Protein AF-A0AAV6MJH7-F1 (afdb_monomer)

Structure (mmCIF, N/CA/C/O backbone):
data_AF-A0AAV6MJH7-F1
#
_entry.id   AF-A0AAV6MJH7-F1
#
loop_
_atom_site.group_PDB
_atom_site.id
_atom_site.type_symbol
_atom_site.label_atom_id
_atom_site.label_alt_id
_atom_site.label_comp_id
_atom_site.label_asym_id
_atom_site.label_entity_id
_atom_site.label_seq_id
_atom_site.pdbx_PDB_ins_code
_atom_site.Cartn_x
_atom_site.Cartn_y
_atom_site.Cartn_z
_atom_site.occupancy
_atom_site.B_iso_or_equiv
_atom_site.auth_seq_id
_atom_site.auth_comp_id
_atom_site.auth_asym_id
_atom_site.auth_atom_id
_atom_site.pdbx_PDB_model_num
ATOM 1 N N . MET A 1 1 ? 21.682 28.510 -35.185 1.00 26.02 1 MET A N 1
ATOM 2 C CA . MET A 1 1 ? 21.832 27.188 -35.831 1.00 26.02 1 MET A CA 1
ATOM 3 C C . MET A 1 1 ? 21.505 26.162 -34.748 1.00 26.02 1 MET A C 1
ATOM 5 O O . MET A 1 1 ? 22.273 26.086 -33.809 1.00 26.02 1 MET A O 1
ATOM 9 N N . ILE A 1 2 ? 20.356 25.493 -34.658 1.00 27.70 2 ILE A N 1
ATOM 10 C CA . ILE A 1 2 ? 19.233 25.198 -35.561 1.00 27.70 2 ILE A CA 1
ATOM 11 C C . ILE A 1 2 ? 17.934 25.217 -34.721 1.00 27.70 2 ILE A C 1
ATOM 13 O O . ILE A 1 2 ? 17.946 24.850 -33.550 1.00 27.70 2 ILE A O 1
ATOM 17 N N . LEU A 1 3 ? 16.854 25.702 -35.341 1.00 35.31 3 LEU A N 1
ATOM 18 C CA . LEU A 1 3 ? 15.452 25.693 -34.899 1.00 35.31 3 LEU A CA 1
ATOM 19 C C . LEU A 1 3 ? 14.800 24.325 -35.167 1.00 35.31 3 LEU A C 1
ATOM 21 O O . LEU A 1 3 ? 15.125 23.736 -36.191 1.00 35.31 3 LEU A O 1
ATOM 25 N N . GLN A 1 4 ? 13.840 23.909 -34.326 1.00 29.48 4 GLN A N 1
ATOM 26 C CA . GLN A 1 4 ? 12.584 23.189 -34.666 1.00 29.48 4 GLN A CA 1
ATOM 27 C C . GLN A 1 4 ? 11.849 22.846 -33.346 1.00 29.48 4 GLN A C 1
ATOM 29 O O . GLN A 1 4 ? 12.364 22.099 -32.523 1.00 29.48 4 GLN A O 1
ATOM 34 N N . SER A 1 5 ? 10.834 23.615 -32.933 1.00 29.77 5 SER A N 1
ATOM 35 C CA . SER A 1 5 ? 9.409 23.575 -33.329 1.00 29.77 5 SER A CA 1
ATOM 36 C C . SER A 1 5 ? 8.578 22.530 -32.563 1.00 29.77 5 SER A C 1
ATOM 38 O O . SER A 1 5 ? 8.443 21.390 -32.997 1.00 29.77 5 SER A O 1
ATOM 40 N N . ILE A 1 6 ? 7.943 22.961 -31.467 1.00 28.31 6 ILE A N 1
ATOM 41 C CA . ILE A 1 6 ? 6.584 22.527 -31.102 1.00 28.31 6 ILE A CA 1
ATOM 42 C C . ILE A 1 6 ? 5.786 23.813 -30.878 1.00 28.31 6 ILE A C 1
ATOM 44 O O . ILE A 1 6 ? 5.634 24.317 -29.766 1.00 28.31 6 ILE A O 1
ATOM 48 N N . ASP A 1 7 ? 5.349 24.379 -31.998 1.00 32.69 7 ASP A N 1
ATOM 49 C CA . ASP A 1 7 ? 4.306 25.390 -32.066 1.00 32.69 7 ASP A CA 1
ATOM 50 C C . ASP A 1 7 ? 2.955 24.690 -31.928 1.00 32.69 7 ASP A C 1
ATOM 52 O O . ASP A 1 7 ? 2.448 24.093 -32.873 1.00 32.69 7 ASP A O 1
ATOM 56 N N . ALA A 1 8 ? 2.370 24.757 -30.735 1.00 30.08 8 ALA A N 1
ATOM 57 C CA . ALA A 1 8 ? 0.940 24.521 -30.541 1.00 30.08 8 ALA A CA 1
ATOM 58 C C . ALA A 1 8 ? 0.410 25.259 -29.302 1.00 30.08 8 ALA A C 1
ATOM 60 O O . ALA A 1 8 ? -0.408 24.719 -28.572 1.00 30.08 8 ALA A O 1
ATOM 61 N N . TRP A 1 9 ? 0.899 26.472 -29.022 1.00 29.19 9 TRP A N 1
ATOM 62 C CA . TRP A 1 9 ? 0.365 27.315 -27.934 1.00 29.19 9 TRP A CA 1
ATOM 63 C C . TRP A 1 9 ? 0.203 28.801 -28.314 1.00 29.19 9 TRP A C 1
ATOM 65 O O . TRP A 1 9 ? -0.124 29.627 -27.468 1.00 29.19 9 TRP A O 1
ATOM 75 N N . ASN A 1 10 ? 0.341 29.156 -29.598 1.00 28.56 10 ASN A N 1
ATOM 76 C CA . ASN A 1 10 ? 0.239 30.539 -30.092 1.00 28.56 10 ASN A CA 1
ATOM 77 C C . ASN A 1 10 ? -1.193 30.986 -30.448 1.00 28.56 10 ASN A C 1
ATOM 79 O O . ASN A 1 10 ? -1.406 31.648 -31.458 1.00 28.56 10 ASN A O 1
ATOM 83 N N . MET A 1 11 ? -2.184 30.654 -29.617 1.00 31.72 11 MET A N 1
ATOM 84 C CA . MET A 1 11 ? -3.569 31.122 -29.798 1.00 31.72 11 MET A CA 1
ATOM 85 C C . MET A 1 11 ? -4.256 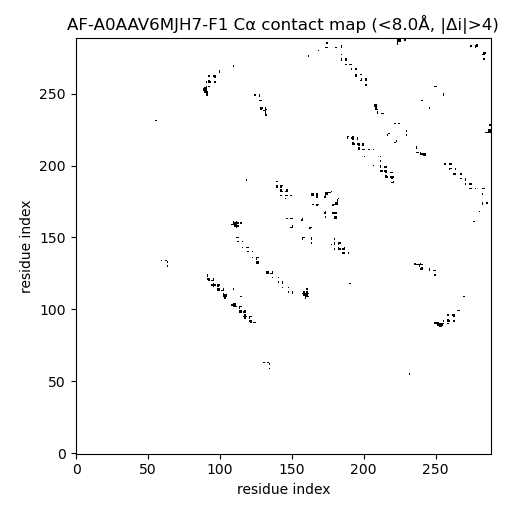31.491 -28.467 1.00 31.72 11 MET A C 1
ATOM 87 O O . MET A 1 11 ? -5.451 31.275 -28.330 1.00 31.72 11 MET A O 1
ATOM 91 N N . MET A 1 12 ? -3.552 32.059 -27.473 1.00 29.42 12 MET A N 1
ATOM 92 C CA . MET A 1 12 ? -4.199 32.774 -26.349 1.00 29.42 12 MET A CA 1
ATOM 93 C C . MET A 1 12 ? -3.315 33.921 -25.815 1.00 29.42 12 MET A C 1
ATOM 95 O O . MET A 1 12 ? -2.113 33.723 -25.636 1.00 29.42 12 MET A O 1
ATOM 99 N N . PRO A 1 13 ? -3.862 35.121 -25.530 1.00 37.03 13 PRO A N 1
ATOM 100 C CA . PRO A 1 13 ? -3.063 36.278 -25.147 1.00 37.03 13 PRO A CA 1
ATOM 101 C C . PRO A 1 13 ? -2.890 36.324 -23.626 1.00 37.03 13 PRO A C 1
ATOM 103 O O . PRO A 1 13 ? -3.677 36.975 -22.948 1.00 37.03 13 PRO A O 1
ATOM 106 N N . TYR A 1 14 ? -1.868 35.681 -23.056 1.00 38.09 14 TYR A N 1
ATOM 107 C CA . TYR A 1 14 ? -1.537 35.914 -21.643 1.00 38.09 14 TYR A CA 1
ATOM 108 C C . TYR A 1 14 ? -0.040 36.102 -21.388 1.00 38.09 14 TYR A C 1
ATOM 110 O O . TYR A 1 14 ? 0.824 35.397 -21.901 1.00 38.09 14 TYR A O 1
ATOM 118 N N . LYS A 1 15 ? 0.225 37.165 -20.620 1.00 37.06 15 LYS A N 1
ATOM 119 C CA . LYS A 1 15 ? 1.514 37.806 -20.363 1.00 37.06 15 LYS A CA 1
ATOM 120 C C . LYS A 1 15 ? 2.525 36.868 -19.699 1.00 37.06 15 LYS A C 1
ATOM 122 O O . LYS A 1 15 ? 2.200 36.131 -18.775 1.00 37.06 15 LYS A O 1
ATOM 127 N N . ARG A 1 16 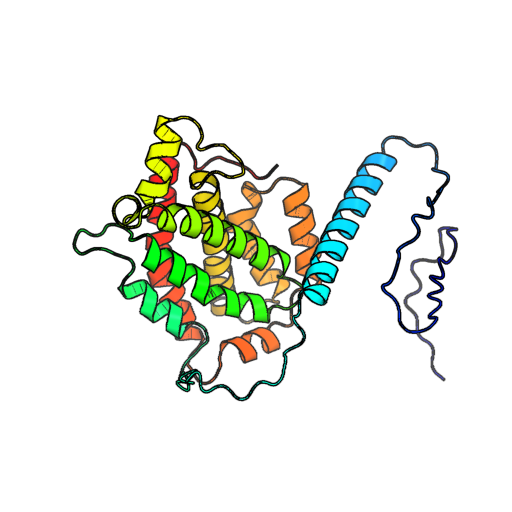? 3.782 37.018 -20.120 1.00 30.89 16 ARG A N 1
ATOM 128 C CA . ARG A 1 16 ? 4.988 36.505 -19.459 1.00 30.89 16 ARG A CA 1
ATOM 129 C C . ARG A 1 16 ? 5.018 36.947 -17.987 1.00 30.89 16 ARG A C 1
ATOM 131 O O . ARG A 1 16 ? 4.940 38.141 -17.709 1.00 30.89 16 ARG A O 1
ATOM 138 N N . VAL A 1 17 ? 5.166 35.999 -17.063 1.00 35.16 17 VAL A N 1
ATOM 139 C CA . VAL A 1 17 ? 5.465 36.268 -15.648 1.00 35.16 17 VAL A CA 1
ATOM 140 C C . VAL A 1 17 ? 6.969 36.077 -15.455 1.00 35.16 17 VAL A C 1
ATOM 142 O O . VAL A 1 17 ? 7.460 34.954 -15.520 1.00 35.16 17 VAL A O 1
ATOM 145 N N . GLU A 1 18 ? 7.711 37.166 -15.254 1.00 29.64 18 GLU A N 1
ATOM 146 C CA . GLU A 1 18 ? 9.115 37.117 -14.825 1.00 29.64 18 GLU A CA 1
ATOM 147 C C . GLU A 1 18 ? 9.179 37.244 -13.299 1.00 29.64 18 GLU A C 1
ATOM 149 O O . GLU A 1 18 ? 8.666 38.200 -12.719 1.00 29.64 18 GLU A O 1
ATOM 154 N N . ILE A 1 19 ? 9.800 36.265 -12.637 1.00 31.89 19 ILE A N 1
ATOM 155 C CA . ILE A 1 19 ? 10.059 36.298 -11.194 1.00 31.89 19 ILE A CA 1
ATOM 156 C C . ILE A 1 19 ? 11.471 36.856 -10.994 1.00 31.89 19 ILE A C 1
ATOM 158 O O . ILE A 1 19 ? 12.458 36.154 -11.207 1.00 31.89 19 ILE A O 1
ATOM 162 N N . LEU A 1 20 ? 11.580 38.120 -10.579 1.00 30.22 20 LEU A N 1
ATOM 163 C CA . LEU A 1 20 ? 12.854 38.724 -10.184 1.00 30.22 20 LEU A CA 1
ATOM 164 C C . LEU A 1 20 ? 13.140 38.424 -8.707 1.00 30.22 20 LEU A C 1
ATOM 166 O O . LEU A 1 20 ? 12.452 38.914 -7.813 1.00 30.22 20 LEU A O 1
ATOM 170 N N . VAL A 1 21 ? 14.190 37.642 -8.443 1.00 34.78 21 VAL A N 1
ATOM 171 C CA . VAL A 1 21 ? 14.706 37.394 -7.088 1.00 34.78 21 VAL A CA 1
ATOM 172 C C . VAL A 1 21 ? 15.931 38.280 -6.859 1.00 34.78 21 VAL A C 1
ATOM 174 O O . VAL A 1 21 ? 17.005 38.013 -7.390 1.00 34.78 21 VAL A O 1
ATOM 177 N N . SER A 1 22 ? 15.793 39.329 -6.045 1.00 34.72 22 SER A N 1
ATOM 178 C CA . SER A 1 22 ? 16.932 40.144 -5.599 1.00 34.72 22 SER A CA 1
ATOM 179 C C . SER A 1 22 ? 17.528 39.572 -4.309 1.00 34.72 22 SER A C 1
ATOM 181 O O . SER A 1 22 ? 16.839 39.487 -3.292 1.00 34.72 22 SER A O 1
ATOM 183 N N . ARG A 1 23 ? 18.822 39.222 -4.320 1.00 34.59 23 ARG A N 1
ATOM 184 C CA . ARG A 1 23 ? 19.601 38.896 -3.111 1.00 34.59 23 ARG A CA 1
ATOM 185 C C . ARG A 1 23 ? 20.347 40.141 -2.614 1.00 34.59 23 ARG A C 1
ATOM 187 O O . ARG A 1 23 ? 21.176 40.685 -3.335 1.00 34.59 23 ARG A O 1
ATOM 194 N N . ARG A 1 24 ? 20.137 40.531 -1.353 1.00 36.31 24 ARG A N 1
ATOM 195 C CA . ARG A 1 24 ? 21.161 41.230 -0.552 1.00 36.31 24 ARG A CA 1
ATOM 196 C C . ARG A 1 24 ? 21.512 40.380 0.666 1.00 36.31 24 ARG A C 1
ATOM 198 O O . ARG A 1 24 ? 20.689 39.598 1.128 1.00 36.31 24 ARG A O 1
ATOM 205 N N . GLY A 1 25 ? 22.772 40.492 1.080 1.00 38.94 25 GLY A N 1
ATOM 206 C CA . GLY A 1 25 ? 23.471 39.562 1.961 1.00 38.94 25 GLY A CA 1
ATOM 207 C C . GLY A 1 25 ? 22.883 39.360 3.359 1.00 38.94 25 GLY A C 1
ATOM 208 O O . GLY A 1 25 ? 22.165 40.202 3.887 1.00 38.94 25 GLY A O 1
ATOM 209 N N . ASN A 1 26 ? 23.252 38.199 3.908 1.00 46.81 26 ASN A N 1
ATOM 210 C CA . ASN A 1 26 ? 23.184 37.729 5.294 1.00 46.81 26 ASN A CA 1
ATOM 211 C C . ASN A 1 26 ? 22.002 38.227 6.141 1.00 46.81 26 ASN A C 1
ATOM 213 O O . ASN A 1 26 ? 22.145 39.073 7.018 1.00 46.81 26 ASN A O 1
ATOM 217 N N . GLY A 1 27 ? 20.844 37.606 5.927 1.00 41.50 27 GLY A N 1
ATOM 218 C CA . GLY A 1 27 ? 19.665 37.697 6.787 1.00 41.50 27 GLY A CA 1
ATOM 219 C C . GLY A 1 27 ? 18.505 36.924 6.161 1.00 41.50 27 GLY A C 1
ATOM 220 O O . GLY A 1 27 ? 18.373 36.900 4.942 1.00 41.50 27 GLY A O 1
ATOM 221 N N . THR A 1 28 ? 17.711 36.231 6.972 1.00 37.00 28 THR A N 1
ATOM 222 C CA . THR A 1 28 ? 16.633 35.308 6.568 1.00 37.00 28 THR A CA 1
ATOM 223 C C . THR A 1 28 ? 15.695 35.850 5.466 1.00 37.00 28 THR A C 1
ATOM 225 O O . THR A 1 28 ? 15.304 37.019 5.504 1.00 37.00 28 THR A O 1
ATOM 228 N N . PRO A 1 29 ? 15.272 35.020 4.485 1.00 37.38 29 PRO A N 1
ATOM 229 C CA . PRO A 1 29 ? 14.383 35.465 3.414 1.00 37.38 29 PRO A CA 1
ATOM 230 C C . PRO A 1 29 ? 12.972 35.747 3.954 1.00 37.38 29 PRO A C 1
ATOM 232 O O . PRO A 1 29 ? 12.278 34.843 4.417 1.00 37.38 29 PRO A O 1
ATOM 235 N N . LYS A 1 30 ? 12.519 37.002 3.864 1.00 37.78 30 LYS A N 1
ATOM 236 C CA . LYS A 1 30 ? 11.104 37.367 4.038 1.00 37.78 30 LYS A CA 1
ATOM 237 C C . LYS A 1 30 ? 10.397 37.311 2.683 1.00 37.78 30 LYS A C 1
ATOM 239 O O . LYS A 1 30 ? 10.690 38.115 1.803 1.00 37.78 30 LYS A O 1
ATOM 244 N N . PHE A 1 31 ? 9.433 36.405 2.531 1.00 36.84 31 PHE A N 1
ATOM 245 C CA . PHE A 1 31 ? 8.480 36.446 1.420 1.00 36.84 31 PHE A CA 1
ATOM 246 C C . PHE A 1 31 ? 7.523 37.630 1.619 1.00 36.84 31 PHE A C 1
ATOM 248 O O . PHE A 1 31 ? 6.778 37.677 2.599 1.00 36.84 31 PHE A O 1
ATOM 255 N N . ARG A 1 32 ? 7.525 38.595 0.695 1.00 33.31 32 ARG A N 1
ATOM 256 C CA . ARG A 1 32 ? 6.471 39.614 0.606 1.00 33.31 32 ARG A CA 1
ATOM 257 C C . ARG A 1 32 ? 5.270 38.970 -0.095 1.00 33.31 32 ARG A C 1
ATOM 259 O O . ARG A 1 32 ? 5.412 38.475 -1.208 1.00 33.31 32 ARG A O 1
ATOM 266 N N . ARG A 1 33 ? 4.096 38.948 0.548 1.00 34.12 33 ARG A N 1
ATOM 267 C CA . ARG A 1 33 ? 2.823 38.640 -0.128 1.00 34.12 33 ARG A CA 1
ATOM 268 C C . ARG A 1 33 ? 2.495 39.813 -1.049 1.00 34.12 33 ARG A C 1
ATOM 270 O O . ARG A 1 33 ? 1.963 40.817 -0.587 1.00 34.12 33 ARG A O 1
ATOM 277 N N . GLU A 1 34 ? 2.817 39.693 -2.326 1.00 32.88 34 GLU A N 1
ATOM 278 C CA . GLU A 1 34 ? 2.254 40.564 -3.353 1.00 32.88 34 GLU A CA 1
ATOM 279 C C . GLU A 1 34 ? 0.997 39.869 -3.885 1.00 32.88 34 GLU A C 1
ATOM 281 O O . GLU A 1 34 ? 1.044 38.742 -4.379 1.00 32.88 34 GLU A O 1
ATOM 286 N N . ILE A 1 35 ? -0.157 40.495 -3.668 1.00 33.06 35 ILE A N 1
ATOM 287 C CA . ILE A 1 35 ? -1.456 39.984 -4.104 1.00 33.06 35 ILE A CA 1
ATOM 288 C C . ILE A 1 35 ? -1.483 40.046 -5.636 1.00 33.06 35 ILE A C 1
ATOM 290 O O . ILE A 1 35 ? -1.593 41.124 -6.216 1.00 33.06 35 ILE A O 1
ATOM 294 N N . LEU A 1 36 ? -1.392 38.888 -6.293 1.00 34.41 36 LEU A N 1
ATOM 295 C CA . LEU A 1 36 ? -1.629 38.750 -7.728 1.00 34.41 36 LEU A CA 1
ATOM 296 C C . LEU A 1 36 ? -3.117 39.007 -8.008 1.00 34.41 36 LEU A C 1
ATOM 298 O O . LEU A 1 36 ? -3.958 38.134 -7.805 1.00 34.41 36 LEU A O 1
ATOM 302 N N . ARG A 1 37 ? -3.463 40.217 -8.461 1.00 29.12 37 ARG A N 1
ATOM 303 C CA . ARG A 1 37 ? -4.767 40.478 -9.085 1.00 29.12 37 ARG A CA 1
ATOM 304 C C . ARG A 1 37 ? -4.712 40.029 -10.544 1.00 29.12 37 ARG A C 1
ATOM 306 O O . ARG A 1 37 ? -4.154 40.724 -11.388 1.00 29.12 37 ARG A O 1
ATOM 313 N N . THR A 1 38 ? -5.319 38.888 -10.842 1.00 38.00 38 THR A N 1
ATOM 314 C CA . THR A 1 38 ? -5.681 38.484 -12.206 1.00 38.00 38 THR A CA 1
ATOM 315 C C . THR A 1 38 ? -7.137 38.869 -12.467 1.00 38.00 38 THR A C 1
ATOM 317 O O . THR A 1 38 ? -8.027 38.437 -11.737 1.00 38.00 38 THR A O 1
ATOM 320 N N . SER A 1 39 ? -7.395 39.693 -13.487 1.00 33.41 39 SER A N 1
ATOM 321 C CA . SER A 1 39 ? -8.759 39.962 -13.964 1.00 33.41 39 SER A CA 1
ATOM 322 C C . SER A 1 39 ? -9.314 38.715 -14.658 1.00 33.41 39 SER A C 1
ATOM 324 O O . SER A 1 39 ? -8.719 38.232 -15.621 1.00 33.41 39 SER A O 1
ATOM 326 N N . TYR A 1 40 ? -10.431 38.189 -14.151 1.00 38.09 40 TYR A N 1
ATOM 327 C CA . TYR A 1 40 ? -11.096 36.988 -14.659 1.00 38.09 40 TYR A CA 1
ATOM 328 C C . TYR A 1 40 ? -11.969 37.285 -15.887 1.00 38.09 40 TYR A C 1
ATOM 330 O O . TYR A 1 40 ? -12.616 38.327 -15.964 1.00 38.09 40 TYR A O 1
ATOM 338 N N . CYS A 1 41 ? -12.006 36.330 -16.820 1.00 36.34 41 CYS A N 1
ATOM 339 C CA . CYS A 1 41 ? -13.027 36.236 -17.862 1.00 36.34 41 CYS A CA 1
ATOM 340 C C . CYS A 1 41 ? -14.341 35.702 -17.256 1.00 36.34 41 CYS A C 1
ATOM 342 O O . CYS A 1 41 ? -14.330 34.785 -16.436 1.00 36.34 41 CYS A O 1
ATOM 344 N N . SER A 1 42 ? -15.464 36.281 -17.673 1.00 39.12 42 SER A N 1
ATOM 345 C CA . SER A 1 42 ? -16.800 36.168 -17.075 1.00 39.12 42 SER A CA 1
ATOM 346 C C . SER A 1 42 ? -17.544 34.866 -17.418 1.00 39.12 42 SER A C 1
ATOM 348 O O . SER A 1 42 ? -18.622 34.913 -18.005 1.00 39.12 42 SER A O 1
ATOM 350 N N . ASN A 1 43 ? -16.997 33.695 -17.079 1.00 41.31 43 ASN A N 1
ATOM 351 C CA . ASN A 1 43 ? -17.763 32.444 -17.140 1.00 41.31 43 ASN A CA 1
ATOM 352 C C . ASN A 1 43 ? -17.601 31.622 -15.841 1.00 41.31 43 ASN A C 1
ATOM 354 O O . ASN A 1 43 ? -16.559 30.989 -15.652 1.00 41.31 43 ASN A O 1
ATOM 358 N N . PRO A 1 44 ? -18.605 31.623 -14.940 1.00 47.53 44 PRO A N 1
ATOM 359 C CA . PRO A 1 44 ? -18.487 31.057 -13.592 1.00 47.53 44 PRO A CA 1
ATOM 360 C C . PRO A 1 44 ? -18.317 29.529 -13.562 1.00 47.53 44 PRO A C 1
ATOM 362 O O . PRO A 1 44 ? -17.772 28.998 -12.605 1.00 47.53 44 PRO A O 1
ATOM 365 N N . ALA A 1 45 ? -18.699 28.806 -14.621 1.00 44.38 45 ALA A N 1
ATOM 366 C CA . ALA A 1 45 ? -18.496 27.354 -14.684 1.00 44.38 45 ALA A CA 1
ATOM 367 C C . ALA A 1 45 ? -17.035 26.956 -14.983 1.00 44.38 45 ALA A C 1
ATOM 369 O O . ALA A 1 45 ? -16.605 25.853 -14.646 1.00 44.38 45 ALA A O 1
ATOM 370 N N . PHE A 1 46 ? -16.254 27.850 -15.601 1.00 43.59 46 PHE A N 1
ATOM 371 C CA . PHE A 1 46 ? -14.848 27.593 -15.928 1.00 43.59 46 PHE A CA 1
ATOM 372 C C . PHE A 1 46 ? -13.890 28.050 -14.824 1.00 43.59 46 PHE A C 1
ATOM 374 O O . PHE A 1 46 ? -12.813 27.470 -14.698 1.00 43.59 46 PHE A O 1
ATOM 381 N N . SER A 1 47 ? -14.264 29.033 -13.995 1.00 49.41 47 SER A N 1
ATOM 382 C CA . SER A 1 47 ? -13.403 29.519 -12.908 1.00 49.41 47 SER A CA 1
ATOM 383 C C . SER A 1 47 ? -13.160 28.466 -11.832 1.00 49.41 47 SER A C 1
ATOM 385 O O . SER A 1 47 ? -12.034 28.345 -11.358 1.00 49.41 47 SER A O 1
ATOM 387 N N . ASP A 1 48 ? -14.168 27.661 -11.495 1.00 45.81 48 ASP A N 1
ATOM 388 C CA . ASP A 1 48 ? -14.078 26.723 -10.371 1.00 45.81 48 ASP A CA 1
ATOM 389 C C . ASP A 1 48 ? -13.241 25.487 -10.716 1.00 45.81 48 ASP A C 1
ATOM 391 O O . ASP A 1 48 ? -12.384 25.074 -9.934 1.00 45.81 48 ASP A O 1
ATOM 395 N N . ILE A 1 49 ? -13.394 24.951 -11.931 1.00 50.19 49 ILE A N 1
ATOM 396 C CA . ILE A 1 49 ? -12.556 23.851 -12.430 1.00 50.19 49 ILE A CA 1
ATOM 397 C C . ILE A 1 49 ? -11.110 24.323 -12.595 1.00 50.19 49 ILE A C 1
ATOM 399 O O . ILE A 1 49 ? -10.184 23.607 -12.217 1.00 50.19 49 ILE A O 1
ATOM 403 N N . PHE A 1 50 ? -10.896 25.537 -13.112 1.00 46.16 50 PHE A N 1
ATOM 404 C CA . PHE A 1 50 ? -9.552 26.079 -13.301 1.00 46.16 50 PHE A CA 1
ATOM 405 C C . PHE A 1 50 ? -8.865 26.363 -11.966 1.00 46.16 50 PHE A C 1
ATOM 407 O O . PHE A 1 50 ? -7.693 26.037 -11.812 1.00 46.16 50 PHE A O 1
ATOM 414 N N . LEU A 1 51 ? -9.589 26.891 -10.975 1.00 49.22 51 LEU A N 1
ATOM 415 C CA . LEU A 1 51 ? -9.078 27.078 -9.619 1.00 49.22 51 LEU A CA 1
ATOM 416 C C . LEU A 1 51 ? -8.725 25.739 -8.980 1.00 49.22 51 LEU A C 1
ATOM 418 O O . LEU A 1 51 ? -7.621 25.608 -8.467 1.00 49.22 51 LEU A O 1
ATOM 422 N N . LEU A 1 52 ? -9.586 24.725 -9.066 1.00 52.53 52 LEU A N 1
ATOM 423 C CA . LEU A 1 52 ? -9.304 23.396 -8.516 1.00 52.53 52 LEU A CA 1
ATOM 424 C C . LEU A 1 52 ? -8.106 22.724 -9.195 1.00 52.53 52 LEU A C 1
ATOM 426 O O . LEU A 1 52 ? -7.257 22.153 -8.514 1.00 52.53 52 LEU A O 1
ATOM 430 N N . TYR A 1 53 ? -7.989 22.837 -10.518 1.00 53.25 53 TYR A N 1
ATOM 431 C CA . TYR A 1 53 ? -6.847 22.311 -11.264 1.00 53.25 53 TYR A CA 1
ATOM 432 C C . TYR A 1 53 ? -5.564 23.073 -10.921 1.00 53.25 53 TYR A C 1
ATOM 434 O O . TYR A 1 53 ? -4.506 22.474 -10.733 1.00 53.25 53 TYR A O 1
ATOM 442 N N . HIS A 1 54 ? -5.656 24.394 -10.762 1.00 53.19 54 HIS A N 1
ATOM 443 C CA . HIS A 1 54 ? -4.525 25.225 -10.384 1.00 53.19 54 HIS A CA 1
ATOM 444 C C . HIS A 1 54 ? -4.111 24.987 -8.929 1.00 53.19 54 HIS A C 1
ATOM 446 O O . HIS A 1 54 ? -2.914 24.945 -8.676 1.00 53.19 54 HIS A O 1
ATOM 452 N N . PHE A 1 55 ? -5.051 24.756 -8.005 1.00 57.81 55 PHE A N 1
ATOM 453 C CA . PHE A 1 55 ? -4.806 24.342 -6.618 1.00 57.81 55 PHE A CA 1
ATOM 454 C C . PHE A 1 55 ? -4.239 22.925 -6.536 1.00 57.81 55 PHE A C 1
ATOM 456 O O . PHE A 1 55 ? -3.360 22.676 -5.713 1.00 57.81 55 PHE A O 1
ATOM 463 N N . LEU A 1 56 ? -4.676 22.002 -7.395 1.00 56.84 56 LEU A N 1
ATOM 464 C CA . LEU A 1 56 ? -4.100 20.664 -7.487 1.00 56.84 56 LEU A CA 1
ATOM 465 C C . LEU A 1 56 ? -2.656 20.733 -7.997 1.00 56.84 56 LEU A C 1
ATOM 467 O O . LEU A 1 56 ? -1.754 20.180 -7.382 1.00 56.84 56 LEU A O 1
ATOM 471 N N . ILE A 1 57 ? -2.401 21.490 -9.063 1.00 55.28 57 ILE A N 1
ATOM 472 C CA . ILE A 1 57 ? -1.039 21.715 -9.559 1.00 55.28 57 ILE A CA 1
ATOM 473 C C . ILE A 1 57 ? -0.195 22.436 -8.505 1.00 55.28 57 ILE A C 1
ATOM 475 O O . ILE A 1 57 ? 0.944 22.035 -8.282 1.00 55.28 57 ILE A O 1
ATOM 479 N N . LEU A 1 58 ? -0.735 23.449 -7.817 1.00 47.12 58 LEU A N 1
ATOM 480 C CA . LEU A 1 58 ? -0.007 24.166 -6.769 1.00 47.12 58 LEU A CA 1
ATOM 481 C C . LEU A 1 58 ? 0.283 23.263 -5.575 1.00 47.12 58 LEU A C 1
ATOM 483 O O . LEU A 1 58 ? 1.371 23.349 -5.032 1.00 47.12 58 LEU A O 1
ATOM 487 N N . SER A 1 59 ? -0.653 22.411 -5.157 1.00 54.03 59 SER A N 1
ATOM 488 C CA . SER A 1 59 ? -0.469 21.492 -4.025 1.00 54.03 59 SER A CA 1
ATOM 489 C C . SER A 1 59 ? 0.506 20.369 -4.360 1.00 54.03 59 SER A C 1
ATOM 491 O O . SER A 1 59 ? 1.358 20.050 -3.532 1.00 54.03 59 SER A O 1
ATOM 493 N N . ILE A 1 60 ? 0.474 19.844 -5.587 1.00 52.44 60 ILE A N 1
ATOM 494 C CA . ILE A 1 60 ? 1.493 18.924 -6.102 1.00 52.44 60 ILE A CA 1
ATOM 495 C C . ILE A 1 60 ? 2.851 19.632 -6.158 1.00 52.44 60 ILE A C 1
ATOM 497 O O . ILE A 1 60 ? 3.821 19.117 -5.610 1.00 52.44 60 ILE A O 1
ATOM 501 N N . GLN A 1 61 ? 2.934 20.839 -6.727 1.00 45.78 61 GLN A N 1
ATOM 502 C CA . GLN A 1 61 ? 4.184 21.600 -6.776 1.00 45.78 61 GLN A CA 1
ATOM 503 C C . GLN A 1 61 ? 4.694 21.979 -5.386 1.00 45.78 61 GLN A C 1
ATOM 505 O O . GLN A 1 61 ? 5.884 21.852 -5.145 1.00 45.78 61 GLN A O 1
ATOM 510 N N . LEU A 1 62 ? 3.830 22.371 -4.449 1.00 49.16 62 LEU A N 1
ATOM 511 C CA . LEU A 1 62 ? 4.182 22.665 -3.057 1.00 49.16 62 LEU A CA 1
ATOM 512 C C . LEU A 1 62 ? 4.638 21.408 -2.315 1.00 49.16 62 LEU A C 1
ATOM 514 O O . LEU A 1 62 ? 5.545 21.499 -1.495 1.00 49.16 62 LEU A O 1
ATOM 518 N N . SER A 1 63 ? 4.060 20.242 -2.612 1.00 51.75 63 SER A N 1
ATOM 519 C CA . SER A 1 63 ? 4.475 18.959 -2.026 1.00 51.75 63 SER A CA 1
ATOM 520 C C . SER A 1 63 ? 5.834 18.516 -2.571 1.00 51.75 63 SER A C 1
ATOM 522 O O . SER A 1 63 ? 6.709 18.121 -1.801 1.00 51.75 63 SER A O 1
ATOM 524 N N . LEU A 1 64 ? 6.059 18.676 -3.879 1.00 47.38 64 LEU A N 1
ATOM 525 C CA . LEU A 1 64 ? 7.355 18.450 -4.523 1.00 47.38 64 LEU A CA 1
ATOM 526 C C . LEU A 1 64 ? 8.415 19.442 -4.009 1.00 47.38 64 LEU A C 1
ATOM 528 O O . LEU A 1 64 ? 9.515 19.028 -3.649 1.00 47.38 64 LEU A O 1
ATOM 532 N N . LEU A 1 65 ? 8.072 20.725 -3.863 1.00 39.66 65 LEU A N 1
ATOM 533 C CA . LEU A 1 65 ? 8.964 21.762 -3.336 1.00 39.66 65 LEU A CA 1
ATOM 534 C C . LEU A 1 65 ? 9.272 21.544 -1.846 1.00 39.66 65 LEU A C 1
ATOM 536 O O . LEU A 1 65 ? 10.408 21.717 -1.415 1.00 39.66 65 LEU A O 1
ATOM 540 N N . ARG A 1 66 ? 8.292 21.106 -1.047 1.00 46.16 66 ARG A N 1
ATOM 541 C CA . ARG A 1 66 ? 8.493 20.732 0.362 1.00 46.16 66 ARG A CA 1
ATOM 542 C C . ARG A 1 66 ? 9.408 19.510 0.486 1.00 46.16 66 ARG A C 1
ATOM 544 O O . ARG A 1 66 ? 10.234 19.488 1.392 1.00 46.16 66 ARG A O 1
ATOM 551 N N . SER A 1 67 ? 9.331 18.548 -0.439 1.00 43.00 67 SER A N 1
ATOM 552 C CA . SER A 1 67 ? 10.253 17.400 -0.482 1.00 43.00 67 SER A CA 1
ATOM 553 C C . SER A 1 67 ? 11.699 17.797 -0.822 1.00 43.00 67 SER A C 1
ATOM 555 O O . SER A 1 67 ? 12.643 17.226 -0.280 1.00 43.00 67 SER A O 1
ATOM 557 N N . GLU A 1 68 ? 11.884 18.826 -1.656 1.00 45.97 68 GLU A N 1
ATOM 558 C CA . GLU A 1 68 ? 13.191 19.415 -1.976 1.00 45.97 68 GLU A CA 1
ATOM 559 C C . GLU A 1 68 ? 13.766 20.220 -0.797 1.00 45.97 68 GLU A C 1
ATOM 561 O O . GLU A 1 68 ? 14.949 20.091 -0.481 1.00 45.97 68 GLU A O 1
ATOM 566 N N . ILE A 1 69 ? 12.928 21.009 -0.113 1.00 43.69 69 ILE A N 1
ATOM 567 C CA . ILE A 1 69 ? 13.326 21.892 1.000 1.00 43.69 69 ILE A CA 1
ATOM 568 C C . ILE A 1 69 ? 13.556 21.112 2.308 1.00 43.69 69 ILE A C 1
ATOM 570 O O . ILE A 1 69 ? 14.373 21.525 3.128 1.00 43.69 69 ILE A O 1
ATOM 574 N N . SER A 1 70 ? 12.899 19.963 2.507 1.00 39.66 70 SER A N 1
ATOM 575 C CA . SER A 1 70 ? 13.103 19.099 3.682 1.00 39.66 70 SER A CA 1
ATOM 576 C C . SER A 1 70 ? 14.358 18.219 3.622 1.00 39.66 70 SER A C 1
ATOM 578 O O . SER A 1 70 ? 14.563 17.428 4.540 1.00 39.66 70 SER A O 1
ATOM 580 N N . LYS A 1 71 ? 15.226 18.341 2.606 1.00 37.66 71 LYS A N 1
ATOM 581 C CA . LYS A 1 71 ? 16.547 17.687 2.615 1.00 37.66 71 LYS A CA 1
ATOM 582 C C . LYS A 1 71 ? 17.413 18.331 3.715 1.00 37.66 71 LYS A C 1
ATOM 584 O O . LYS A 1 71 ? 17.790 19.494 3.567 1.00 37.66 71 LYS A O 1
ATOM 589 N N . PRO A 1 72 ? 17.763 17.635 4.813 1.00 34.22 72 PRO A N 1
ATOM 590 C CA . PRO A 1 72 ? 18.609 18.235 5.834 1.00 34.22 72 PRO A CA 1
ATOM 591 C C . PRO A 1 72 ? 20.037 18.396 5.301 1.00 34.22 72 PRO A C 1
ATOM 593 O O . PRO A 1 72 ? 20.628 17.464 4.748 1.00 34.22 72 PRO A O 1
ATOM 596 N N . HIS A 1 73 ? 20.620 19.577 5.504 1.00 36.25 73 HIS A N 1
ATOM 597 C CA . HIS A 1 73 ? 22.051 19.792 5.323 1.00 36.25 73 HIS A CA 1
ATOM 598 C C . HIS A 1 73 ? 22.789 18.992 6.409 1.00 36.25 73 HIS A C 1
ATOM 600 O O . HIS A 1 73 ? 22.667 19.293 7.595 1.00 36.25 73 HIS A O 1
ATOM 606 N N . LYS A 1 74 ? 23.522 17.938 6.024 1.00 33.44 74 LYS A N 1
ATOM 607 C CA . LYS A 1 74 ? 24.322 17.135 6.966 1.00 33.44 74 LYS A CA 1
ATOM 608 C C . LYS A 1 74 ? 25.392 18.008 7.643 1.00 33.44 74 LYS A C 1
ATOM 610 O O . LYS A 1 74 ? 26.202 18.584 6.914 1.00 33.44 74 LYS A O 1
ATOM 615 N N . PRO A 1 75 ? 25.483 18.045 8.984 1.00 32.44 75 PRO A N 1
ATOM 616 C CA . PRO A 1 75 ? 26.689 18.491 9.664 1.00 32.44 75 PRO A CA 1
ATOM 617 C C . PRO A 1 75 ? 27.737 17.373 9.614 1.00 32.44 75 PRO A C 1
ATOM 619 O O . PRO A 1 75 ? 27.429 16.201 9.844 1.00 32.44 75 PRO A O 1
ATOM 622 N N . GLN A 1 76 ? 28.988 17.729 9.329 1.00 38.38 76 GLN A N 1
ATOM 623 C CA . GLN A 1 76 ? 30.123 16.840 9.558 1.00 38.38 76 GLN A CA 1
ATOM 624 C C . GLN A 1 76 ? 30.388 16.768 11.064 1.00 38.38 76 GLN A C 1
ATOM 626 O O . GLN A 1 76 ? 30.958 17.688 11.638 1.00 38.38 76 GLN A O 1
ATOM 631 N N . HIS A 1 77 ? 30.002 15.664 11.699 1.00 34.28 77 HIS A N 1
ATOM 632 C CA . HIS A 1 77 ? 30.527 15.285 13.006 1.00 34.28 77 HIS A CA 1
ATOM 633 C C . HIS A 1 77 ? 31.013 13.839 12.948 1.00 34.28 77 HIS A C 1
ATOM 635 O O . HIS A 1 77 ? 30.258 12.916 12.646 1.00 34.28 77 HIS A O 1
ATOM 641 N N . LYS A 1 78 ? 32.310 13.659 13.217 1.00 39.31 78 LYS A N 1
ATOM 642 C CA . LYS A 1 78 ? 32.936 12.359 13.458 1.00 39.31 78 LYS A CA 1
ATOM 643 C C . LYS A 1 78 ? 32.428 11.848 14.807 1.00 39.31 78 LYS A C 1
ATOM 645 O O . LYS A 1 78 ? 32.929 12.249 15.849 1.00 39.31 78 LYS A O 1
ATOM 650 N N . GLY A 1 79 ? 31.405 11.007 14.769 1.00 29.72 79 GLY A N 1
ATOM 651 C CA . GLY A 1 79 ? 30.887 10.266 15.911 1.00 29.72 79 GLY A CA 1
ATOM 652 C C . GLY A 1 79 ? 30.561 8.857 15.442 1.00 29.72 79 GLY A C 1
ATOM 653 O O . GLY A 1 79 ? 29.754 8.678 14.534 1.00 29.72 79 GLY A O 1
ATOM 654 N N . SER A 1 80 ? 31.255 7.874 16.006 1.00 37.31 80 SER A N 1
ATOM 655 C CA . SER A 1 80 ? 31.119 6.454 15.694 1.00 37.31 80 SER A CA 1
ATOM 656 C C . SER A 1 80 ? 29.739 5.941 16.115 1.00 37.31 80 SER A C 1
ATOM 658 O O . SER A 1 80 ? 29.565 5.468 17.232 1.00 37.31 80 SER A O 1
ATOM 660 N N . PHE A 1 81 ? 28.766 6.008 15.211 1.00 33.75 81 PHE A N 1
ATOM 661 C CA . PHE A 1 81 ? 27.642 5.081 15.200 1.00 33.75 81 PHE A CA 1
ATOM 662 C C . PHE A 1 81 ? 27.891 4.104 14.060 1.00 33.75 81 PHE A C 1
ATOM 664 O O . PHE A 1 81 ? 27.893 4.484 12.887 1.00 33.75 81 PHE A O 1
ATOM 671 N N . LEU A 1 82 ? 28.155 2.853 14.428 1.00 34.00 82 LEU A N 1
ATOM 672 C CA . LEU A 1 82 ? 28.274 1.728 13.516 1.00 34.00 82 LEU A CA 1
ATOM 673 C C . LEU A 1 82 ? 26.931 1.549 12.800 1.00 34.00 82 LEU A C 1
ATOM 675 O O . LEU A 1 82 ? 26.069 0.787 13.220 1.00 34.00 82 LEU A O 1
ATOM 679 N N . THR A 1 83 ? 26.747 2.275 11.699 1.00 34.00 83 THR A N 1
ATOM 680 C CA . THR A 1 83 ? 25.864 1.818 10.633 1.00 34.00 83 THR A CA 1
ATOM 681 C C . THR A 1 83 ? 26.555 0.592 10.076 1.00 34.00 83 THR A C 1
ATOM 683 O O . THR A 1 83 ? 27.495 0.704 9.286 1.00 34.00 83 THR A O 1
ATOM 686 N N . GLN A 1 84 ? 26.150 -0.577 10.554 1.00 31.61 84 GLN A N 1
ATOM 687 C CA . GLN A 1 84 ? 26.542 -1.835 9.956 1.00 31.61 84 GLN A CA 1
ATOM 688 C C . GLN A 1 84 ? 25.944 -1.831 8.546 1.00 31.61 84 GLN A C 1
ATOM 690 O O . GLN A 1 84 ? 24.785 -2.169 8.330 1.00 31.61 84 GLN A O 1
ATOM 695 N N . ARG A 1 85 ? 26.726 -1.347 7.574 1.00 37.78 85 ARG A N 1
ATOM 696 C CA . ARG A 1 85 ? 26.532 -1.679 6.167 1.00 37.78 85 ARG A CA 1
ATOM 697 C C . ARG A 1 85 ? 26.792 -3.172 6.068 1.00 37.78 85 ARG A C 1
ATOM 699 O O . ARG A 1 85 ? 27.904 -3.591 5.766 1.00 37.78 85 ARG A O 1
ATOM 706 N N . ILE A 1 86 ? 25.768 -3.965 6.340 1.00 39.22 86 ILE A N 1
ATOM 707 C CA . ILE A 1 86 ? 25.678 -5.252 5.683 1.00 39.22 86 ILE A CA 1
ATOM 708 C C . ILE A 1 86 ? 25.554 -4.891 4.202 1.00 39.22 86 ILE A C 1
ATOM 710 O O . ILE A 1 86 ? 24.628 -4.179 3.804 1.00 39.22 86 ILE A O 1
ATOM 714 N N . GLN A 1 87 ? 26.555 -5.260 3.404 1.00 36.28 87 GLN A N 1
ATOM 715 C CA . GLN A 1 87 ? 26.342 -5.407 1.972 1.00 36.28 87 GLN A CA 1
ATOM 716 C C . GLN A 1 87 ? 25.192 -6.400 1.842 1.00 36.28 87 GLN A C 1
ATOM 718 O O . GLN A 1 87 ? 25.377 -7.588 2.073 1.00 36.28 87 GLN A O 1
ATOM 723 N N . MET A 1 88 ? 23.989 -5.896 1.585 1.00 45.09 88 MET A N 1
ATOM 724 C CA . MET A 1 88 ? 22.868 -6.742 1.219 1.00 45.09 88 MET A CA 1
ATOM 725 C C . MET A 1 88 ? 23.204 -7.306 -0.160 1.00 45.09 88 MET A C 1
ATOM 727 O O . MET A 1 88 ? 23.097 -6.601 -1.163 1.00 45.09 88 MET A O 1
ATOM 731 N N . GLU A 1 89 ? 23.701 -8.536 -0.202 1.00 52.06 89 GLU A N 1
ATOM 732 C CA . GLU A 1 89 ? 23.559 -9.370 -1.388 1.00 52.06 89 GLU A CA 1
ATOM 733 C C . GLU A 1 89 ? 22.056 -9.595 -1.594 1.00 52.06 89 GLU A C 1
ATOM 735 O O . GLU A 1 89 ? 21.368 -10.022 -0.668 1.00 52.06 89 GLU A O 1
ATOM 740 N N . GLY A 1 90 ? 21.521 -9.238 -2.762 1.00 73.19 90 GLY A N 1
ATOM 741 C CA . GLY A 1 90 ? 20.111 -9.442 -3.083 1.00 73.19 90 GLY A CA 1
ATOM 742 C C . GLY A 1 90 ? 19.414 -8.221 -3.674 1.00 73.19 90 GLY A C 1
ATOM 743 O O . GLY A 1 90 ? 19.992 -7.155 -3.897 1.00 73.19 90 GLY A O 1
ATOM 744 N N . THR A 1 91 ? 18.135 -8.402 -3.971 1.00 86.69 91 THR A N 1
ATOM 745 C CA . THR A 1 91 ? 17.295 -7.366 -4.575 1.00 86.69 91 THR A CA 1
ATOM 746 C C . THR A 1 91 ? 16.757 -6.413 -3.506 1.00 86.69 91 THR A C 1
ATOM 748 O O . THR A 1 91 ? 16.867 -6.648 -2.298 1.00 86.69 91 THR A O 1
ATOM 751 N N . VAL A 1 92 ? 16.093 -5.338 -3.936 1.00 87.81 92 VAL A N 1
ATOM 752 C CA . VAL A 1 92 ? 15.393 -4.417 -3.021 1.00 87.81 92 VAL A CA 1
ATOM 753 C C . VAL A 1 92 ? 14.238 -5.072 -2.245 1.00 87.81 92 VAL A C 1
ATOM 755 O O . VAL A 1 92 ? 13.755 -4.482 -1.281 1.00 87.81 92 VAL A O 1
ATOM 758 N N . PHE A 1 93 ? 13.805 -6.276 -2.634 1.00 91.38 93 PHE A N 1
ATOM 759 C CA . PHE A 1 93 ? 12.723 -7.019 -1.985 1.00 91.38 93 PHE A CA 1
ATOM 760 C C . PHE A 1 93 ? 13.205 -7.904 -0.834 1.00 91.38 93 PHE A C 1
ATOM 762 O O . PHE A 1 93 ? 12.385 -8.291 -0.002 1.00 91.38 93 PHE A O 1
ATOM 769 N N . ALA A 1 94 ? 14.507 -8.190 -0.734 1.00 92.12 94 ALA A N 1
ATOM 770 C CA . ALA A 1 94 ? 15.050 -9.103 0.272 1.00 92.12 94 ALA A CA 1
ATOM 771 C C . ALA A 1 94 ? 14.624 -8.769 1.724 1.00 92.12 94 ALA A C 1
ATOM 773 O O . ALA A 1 94 ? 14.146 -9.674 2.409 1.00 92.12 94 ALA A O 1
ATOM 774 N N . PRO A 1 95 ? 14.660 -7.502 2.203 1.00 93.88 95 PRO A N 1
ATOM 775 C CA . PRO A 1 95 ? 14.177 -7.178 3.550 1.00 93.88 95 PRO A CA 1
ATOM 776 C C . PRO A 1 95 ? 12.681 -7.452 3.746 1.00 93.88 95 PRO A C 1
ATOM 778 O O . PRO A 1 95 ? 12.245 -7.827 4.834 1.00 93.88 95 PRO A O 1
ATOM 781 N N . ALA A 1 96 ? 11.872 -7.226 2.708 1.00 95.19 96 ALA A N 1
ATOM 782 C CA . ALA A 1 96 ? 10.437 -7.467 2.768 1.00 95.19 96 ALA A CA 1
ATOM 783 C C . ALA A 1 96 ? 10.140 -8.972 2.789 1.00 95.19 96 ALA A C 1
ATOM 785 O O . ALA A 1 96 ? 9.323 -9.415 3.589 1.00 95.19 96 ALA A O 1
ATOM 786 N N . LEU A 1 97 ? 10.843 -9.757 1.967 1.00 95.75 97 LEU A N 1
ATOM 787 C CA . LEU A 1 97 ? 10.724 -11.216 1.921 1.00 95.75 97 LEU A CA 1
ATOM 788 C C . LEU A 1 97 ? 11.108 -11.878 3.244 1.00 95.75 97 LEU A C 1
ATOM 790 O O . LEU A 1 97 ? 10.425 -12.808 3.673 1.00 95.75 97 LEU A O 1
ATOM 794 N N . GLU A 1 98 ? 12.157 -11.382 3.898 1.00 95.81 98 GLU A N 1
ATOM 795 C CA . GLU A 1 98 ? 12.529 -11.837 5.237 1.00 95.81 98 GLU A CA 1
ATOM 796 C C . GLU A 1 98 ? 11.458 -11.445 6.262 1.00 95.81 98 GLU A C 1
ATOM 798 O O . GLU A 1 98 ? 10.935 -12.289 6.985 1.00 95.81 98 GLU A O 1
ATOM 803 N N . GLY A 1 99 ? 11.037 -10.176 6.260 1.00 96.56 99 GLY A N 1
ATOM 804 C CA . GLY A 1 99 ? 10.028 -9.676 7.194 1.00 96.56 99 GLY A CA 1
ATOM 805 C C . GLY A 1 99 ? 8.683 -10.409 7.114 1.00 96.56 99 GLY A C 1
ATOM 806 O O . GLY A 1 99 ? 8.058 -10.629 8.152 1.00 96.56 99 GLY A O 1
ATOM 807 N N . ILE A 1 100 ? 8.251 -10.830 5.917 1.00 97.00 100 ILE A N 1
ATOM 808 C CA . ILE A 1 100 ? 6.971 -11.535 5.712 1.00 97.00 100 ILE A CA 1
ATOM 809 C C . ILE A 1 100 ? 6.887 -12.823 6.541 1.00 97.00 100 ILE A C 1
ATOM 811 O O . ILE A 1 100 ? 5.813 -13.148 7.047 1.00 97.00 100 ILE A O 1
ATOM 815 N N . GLN A 1 101 ? 8.007 -13.523 6.739 1.00 96.25 101 GLN A N 1
ATOM 816 C CA . GLN A 1 101 ? 8.051 -14.778 7.500 1.00 96.25 101 GLN A CA 1
ATOM 817 C C . GLN A 1 101 ? 7.648 -14.596 8.970 1.00 96.25 101 GLN A C 1
ATOM 819 O O . GLN A 1 101 ? 7.211 -15.544 9.616 1.00 96.25 101 GLN A O 1
ATOM 824 N N . HIS A 1 102 ? 7.755 -13.372 9.486 1.00 97.75 102 HIS A N 1
ATOM 825 C CA . HIS A 1 102 ? 7.484 -13.032 10.880 1.00 97.75 102 HIS A CA 1
ATOM 826 C C . HIS A 1 102 ? 6.171 -12.262 11.067 1.00 97.75 102 HIS A C 1
ATOM 828 O O . HIS A 1 102 ? 5.899 -11.766 12.159 1.00 97.75 102 HIS A O 1
ATOM 834 N N . VAL A 1 103 ? 5.357 -12.120 10.013 1.00 98.50 103 VAL A N 1
ATOM 835 C CA . VAL A 1 103 ? 4.101 -11.355 10.082 1.00 98.50 103 VAL A CA 1
ATOM 836 C C . VAL A 1 103 ? 3.040 -12.052 10.927 1.00 98.50 103 VAL A C 1
ATOM 838 O O . VAL A 1 103 ? 2.209 -11.381 11.539 1.00 98.50 103 VAL A O 1
ATOM 841 N N . LYS A 1 104 ? 3.058 -13.383 10.972 1.00 98.38 104 LYS A N 1
ATOM 842 C CA . LYS A 1 104 ? 2.067 -14.182 11.689 1.00 98.38 104 LYS A CA 1
ATOM 843 C C . LYS A 1 104 ? 2.564 -14.595 13.072 1.00 98.38 104 LYS A C 1
ATOM 845 O O . LYS A 1 104 ? 3.723 -14.973 13.225 1.00 98.38 104 LYS A O 1
ATOM 850 N N . SER A 1 105 ? 1.673 -14.555 14.061 1.00 97.81 105 SER A N 1
ATOM 851 C CA . SER A 1 105 ? 1.865 -15.243 15.342 1.00 97.81 105 SER A CA 1
ATOM 852 C C . SER A 1 105 ? 1.802 -16.765 15.156 1.00 97.81 105 SER A C 1
ATOM 854 O O . SER A 1 105 ? 1.375 -17.256 14.110 1.00 97.81 105 SER A O 1
ATOM 856 N N . GLU A 1 106 ? 2.154 -17.526 16.195 1.00 96.00 106 GLU A N 1
ATOM 857 C CA . GLU A 1 106 ? 1.986 -18.989 16.205 1.00 96.00 106 GLU A CA 1
ATOM 858 C C . GLU A 1 106 ? 0.522 -19.419 15.998 1.00 96.00 106 GLU A C 1
ATOM 860 O O . GLU A 1 106 ? 0.259 -20.468 15.418 1.00 96.00 106 GLU A O 1
ATOM 865 N N . ALA A 1 107 ? -0.433 -18.582 16.418 1.00 96.44 107 ALA A N 1
ATOM 866 C CA . ALA A 1 107 ? -1.867 -18.796 16.221 1.00 96.44 107 ALA A CA 1
ATOM 867 C C . ALA A 1 107 ? -2.378 -18.326 14.843 1.00 96.44 107 ALA A C 1
ATOM 869 O O . ALA A 1 107 ? -3.561 -18.473 14.540 1.00 96.44 107 ALA A O 1
ATOM 870 N N . GLY A 1 108 ? -1.508 -17.763 13.997 1.00 97.19 108 GLY A N 1
ATOM 871 C CA . GLY A 1 108 ? -1.867 -17.296 12.659 1.00 97.19 108 GLY A CA 1
ATOM 872 C C . GLY A 1 108 ? -2.485 -15.896 12.612 1.00 97.19 108 GLY A C 1
ATOM 873 O O . GLY A 1 108 ? -3.039 -15.515 11.582 1.00 97.19 108 GLY A O 1
ATOM 874 N N . GLU A 1 109 ? -2.374 -15.094 13.670 1.00 98.19 109 GLU A N 1
ATOM 875 C CA . GLU A 1 109 ? -2.850 -13.702 13.692 1.00 98.19 109 GLU A CA 1
ATOM 876 C C . GLU A 1 109 ? -1.795 -12.752 13.116 1.00 98.19 109 GLU A C 1
ATOM 878 O O . GLU A 1 109 ? -0.596 -12.979 13.266 1.00 98.19 109 GLU A O 1
ATOM 883 N N . ILE A 1 110 ? -2.220 -11.670 12.457 1.00 98.75 110 ILE A N 1
ATOM 884 C CA . ILE A 1 110 ? -1.286 -10.678 11.907 1.00 98.75 110 ILE A CA 1
ATOM 885 C C . ILE A 1 110 ? -0.752 -9.792 13.036 1.00 98.75 110 ILE A C 1
ATOM 887 O O . ILE A 1 110 ? -1.513 -9.079 13.690 1.00 98.75 110 ILE A O 1
ATOM 891 N N . LEU A 1 111 ? 0.564 -9.801 13.228 1.00 98.81 111 LEU A N 1
ATOM 892 C CA . LEU A 1 111 ? 1.266 -8.942 14.175 1.00 98.81 111 LEU A CA 1
ATOM 893 C C . LEU A 1 111 ? 1.459 -7.542 13.583 1.00 98.81 111 LEU A C 1
ATOM 895 O O . LEU A 1 111 ? 1.946 -7.385 12.459 1.00 98.81 111 LEU A O 1
ATOM 899 N N . THR A 1 112 ? 1.132 -6.513 14.365 1.00 98.81 112 THR A N 1
ATOM 900 C CA . THR A 1 112 ? 1.161 -5.107 13.939 1.00 98.81 112 THR A CA 1
ATOM 901 C C . THR A 1 112 ? 2.537 -4.696 13.440 1.00 98.81 112 THR A C 1
ATOM 903 O O . THR A 1 112 ? 2.693 -4.259 12.301 1.00 98.81 112 THR A O 1
ATOM 906 N N . LYS A 1 113 ? 3.555 -4.828 14.296 1.00 98.44 113 LYS A N 1
ATOM 907 C CA . LYS A 1 113 ? 4.893 -4.320 13.992 1.00 98.44 113 LYS A CA 1
ATOM 908 C C . LYS A 1 113 ? 5.517 -5.043 12.787 1.00 98.44 113 LYS A C 1
ATOM 910 O O . LYS A 1 113 ? 5.888 -4.345 11.849 1.00 98.44 113 LYS A O 1
ATOM 915 N N . PRO A 1 114 ? 5.580 -6.388 12.735 1.00 98.56 114 PRO A N 1
ATOM 916 C CA . PRO A 1 114 ? 6.071 -7.104 11.558 1.00 98.56 114 PRO A CA 1
ATOM 917 C C . PRO A 1 114 ? 5.365 -6.729 10.246 1.00 98.56 114 PRO A C 1
ATOM 919 O O . PRO A 1 114 ? 6.038 -6.484 9.245 1.00 98.56 114 PRO A O 1
ATOM 922 N N . PHE A 1 115 ? 4.031 -6.610 10.242 1.00 98.81 115 PHE A N 1
ATOM 923 C CA . PHE A 1 115 ? 3.283 -6.206 9.045 1.00 98.81 115 PHE A CA 1
ATOM 924 C C . PHE A 1 115 ? 3.679 -4.802 8.558 1.00 98.81 115 PHE A C 1
ATOM 926 O O . PHE A 1 115 ? 3.918 -4.590 7.365 1.00 98.81 115 PHE A O 1
ATOM 933 N N . LEU A 1 116 ? 3.790 -3.839 9.480 1.00 98.62 116 LEU A N 1
ATOM 934 C CA . LEU A 1 116 ? 4.184 -2.468 9.149 1.00 98.62 116 LEU A CA 1
ATOM 935 C C . LEU A 1 116 ? 5.645 -2.382 8.682 1.00 98.62 116 LEU A C 1
ATOM 937 O O . LEU A 1 116 ? 5.930 -1.618 7.760 1.00 98.62 116 LEU A O 1
ATOM 941 N N . GLU A 1 117 ? 6.560 -3.180 9.244 1.00 97.94 117 GLU A N 1
ATOM 942 C CA . GLU A 1 117 ? 7.949 -3.271 8.760 1.00 97.94 117 GLU A CA 1
ATOM 943 C C . GLU A 1 117 ? 8.018 -3.757 7.308 1.00 97.94 117 GLU A C 1
ATOM 945 O O . GLU A 1 117 ? 8.704 -3.140 6.493 1.00 97.94 117 GLU A O 1
ATOM 950 N N . VAL A 1 118 ? 7.251 -4.791 6.942 1.00 97.81 118 VAL A N 1
ATOM 951 C CA . VAL A 1 118 ? 7.170 -5.258 5.545 1.00 97.81 118 VAL A CA 1
ATOM 952 C C . VAL A 1 118 ? 6.684 -4.140 4.621 1.00 97.81 118 VAL A C 1
ATOM 954 O O . VAL A 1 118 ? 7.308 -3.879 3.591 1.00 97.81 118 VAL A O 1
ATOM 957 N N . CYS A 1 119 ? 5.625 -3.419 5.004 1.00 97.44 119 CYS A N 1
ATOM 958 C CA . CYS A 1 119 ? 5.121 -2.286 4.221 1.00 97.44 119 CYS A CA 1
ATOM 959 C C . CYS A 1 119 ? 6.183 -1.180 4.058 1.00 97.44 119 CYS A C 1
ATOM 961 O O . CYS A 1 119 ? 6.322 -0.597 2.979 1.00 97.44 119 CYS A O 1
ATOM 963 N N . LYS A 1 120 ? 6.969 -0.904 5.108 1.00 95.62 120 LYS A N 1
ATOM 964 C CA . LYS A 1 120 ? 8.071 0.073 5.068 1.00 95.62 120 LYS A CA 1
ATOM 965 C C . LYS A 1 120 ? 9.216 -0.370 4.172 1.00 95.62 120 LYS A C 1
ATOM 967 O O . LYS A 1 120 ? 9.761 0.471 3.458 1.00 95.62 120 LYS A O 1
ATOM 972 N N . HIS A 1 121 ? 9.564 -1.655 4.172 1.00 94.44 121 HIS A N 1
ATOM 973 C CA . HIS A 1 121 ? 10.631 -2.203 3.332 1.00 94.44 121 HIS A CA 1
ATOM 974 C C . HIS A 1 121 ? 10.369 -2.034 1.831 1.00 94.44 121 HIS A C 1
ATOM 976 O O . HIS A 1 121 ? 11.318 -2.040 1.051 1.00 94.44 121 HIS A O 1
ATOM 982 N N . ILE A 1 122 ? 9.119 -1.795 1.425 1.00 90.00 122 ILE A N 1
ATOM 983 C CA . ILE A 1 122 ? 8.763 -1.504 0.032 1.00 90.00 122 ILE A CA 1
ATOM 984 C C . ILE A 1 122 ? 8.893 -0.017 -0.328 1.00 90.00 122 ILE A C 1
ATOM 986 O O . ILE A 1 122 ? 9.105 0.313 -1.496 1.00 90.00 122 ILE A O 1
ATOM 990 N N . LEU A 1 123 ? 8.869 0.909 0.638 1.00 87.94 123 LEU A N 1
ATOM 991 C CA . LEU A 1 123 ? 9.005 2.348 0.359 1.00 87.94 123 LEU A CA 1
ATOM 992 C C . LEU A 1 123 ? 10.283 2.723 -0.424 1.00 87.94 123 LEU A C 1
ATOM 994 O O . LEU A 1 123 ? 10.184 3.568 -1.319 1.00 87.94 123 LEU A O 1
ATOM 998 N N . PRO A 1 124 ? 11.463 2.116 -0.171 1.00 84.44 124 PRO A N 1
ATOM 999 C CA . PRO A 1 124 ? 12.654 2.352 -0.981 1.00 84.44 124 PRO A CA 1
ATOM 1000 C C . PRO A 1 124 ? 12.490 1.983 -2.457 1.00 84.44 124 PRO A C 1
ATOM 1002 O O . PRO A 1 124 ? 13.147 2.602 -3.287 1.00 84.44 124 PRO A O 1
ATOM 1005 N N . VAL A 1 125 ? 11.628 1.018 -2.798 1.00 80.81 125 VAL A N 1
ATOM 1006 C CA . VAL A 1 125 ? 11.293 0.672 -4.192 1.00 80.81 125 VAL A CA 1
ATOM 1007 C C . VAL A 1 125 ? 10.535 1.827 -4.842 1.00 80.81 125 VAL A C 1
ATOM 1009 O O . VAL A 1 125 ? 10.857 2.244 -5.954 1.00 80.81 125 VAL A O 1
ATOM 1012 N N . ILE A 1 126 ? 9.590 2.416 -4.104 1.00 80.25 126 ILE A N 1
ATOM 1013 C CA . ILE A 1 126 ? 8.796 3.572 -4.540 1.00 80.25 126 ILE A CA 1
ATOM 1014 C C . ILE A 1 126 ? 9.689 4.801 -4.756 1.00 80.25 126 ILE A C 1
ATOM 1016 O O . ILE A 1 126 ? 9.507 5.534 -5.726 1.00 80.25 126 ILE A O 1
ATOM 1020 N N . ASP A 1 127 ? 10.716 5.000 -3.923 1.00 78.19 127 ASP A N 1
ATOM 1021 C CA . ASP A 1 127 ? 11.701 6.075 -4.121 1.00 78.19 127 ASP A CA 1
ATOM 1022 C C . ASP A 1 127 ? 12.415 5.997 -5.477 1.00 78.19 127 ASP A C 1
ATOM 1024 O O . ASP A 1 127 ? 12.815 7.024 -6.033 1.00 78.19 127 ASP A O 1
ATOM 1028 N N . LYS A 1 128 ? 12.568 4.793 -6.039 1.00 76.19 128 LYS A N 1
ATOM 1029 C CA . LYS A 1 128 ? 13.233 4.595 -7.335 1.00 76.19 128 LYS A CA 1
ATOM 1030 C C . LYS A 1 128 ? 12.383 5.038 -8.520 1.00 76.19 128 LYS A C 1
ATOM 1032 O O . LYS A 1 128 ? 12.936 5.275 -9.591 1.00 76.19 128 LYS A O 1
ATOM 1037 N N . PHE A 1 129 ? 11.079 5.241 -8.326 1.00 71.25 129 PHE A N 1
ATOM 1038 C CA . PHE A 1 129 ? 10.219 5.873 -9.329 1.00 71.25 129 PHE A CA 1
ATOM 1039 C C . PHE A 1 129 ? 10.446 7.387 -9.450 1.00 71.25 129 PHE A C 1
ATOM 1041 O O . PHE A 1 129 ? 9.931 8.018 -10.376 1.00 71.25 129 PHE A O 1
ATOM 1048 N N . GLY A 1 130 ? 11.218 7.989 -8.541 1.00 73.56 130 GLY A N 1
ATOM 1049 C CA . GLY A 1 130 ? 11.507 9.418 -8.548 1.00 73.56 130 GLY A CA 1
ATOM 1050 C C . GLY A 1 130 ? 10.283 10.274 -8.211 1.00 73.56 130 GLY A C 1
ATOM 1051 O O . GLY A 1 130 ? 9.376 9.858 -7.490 1.00 73.56 130 GLY A O 1
ATOM 1052 N N . ALA A 1 131 ? 10.254 11.503 -8.735 1.00 75.25 131 ALA A N 1
ATOM 1053 C CA . ALA A 1 131 ? 9.230 12.495 -8.393 1.00 75.25 131 ALA A CA 1
ATOM 1054 C C . ALA A 1 131 ? 7.790 12.040 -8.707 1.00 75.25 131 ALA A C 1
ATOM 1056 O O . ALA A 1 131 ? 6.851 12.494 -8.056 1.00 75.25 131 ALA A O 1
ATO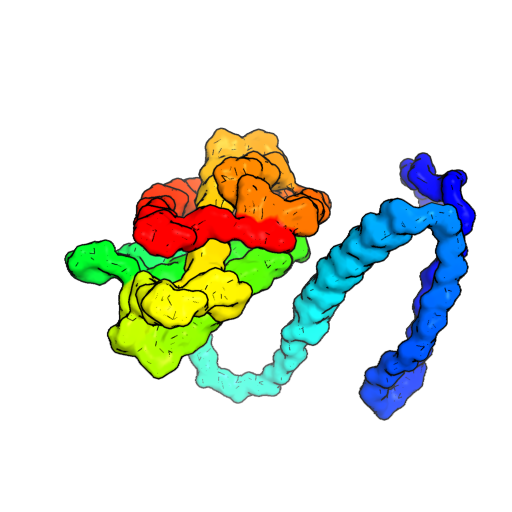M 1057 N N . ALA A 1 132 ? 7.621 11.119 -9.660 1.00 69.00 132 ALA A N 1
ATOM 1058 C CA . ALA A 1 132 ? 6.327 10.593 -10.088 1.00 69.00 132 ALA A CA 1
ATOM 1059 C C . ALA A 1 132 ? 5.531 9.934 -8.961 1.00 69.00 132 ALA A C 1
ATOM 1061 O O . ALA A 1 132 ? 4.311 10.058 -8.907 1.00 69.00 132 ALA A O 1
ATOM 1062 N N . MET A 1 133 ? 6.223 9.248 -8.050 1.00 73.56 133 MET A N 1
ATOM 1063 C CA . MET A 1 133 ? 5.595 8.508 -6.956 1.00 73.56 133 MET A CA 1
ATOM 1064 C C . MET A 1 133 ? 5.827 9.136 -5.584 1.00 73.56 133 MET A C 1
ATOM 1066 O O . MET A 1 133 ? 5.486 8.529 -4.574 1.00 73.56 133 MET A O 1
ATOM 1070 N N . ALA A 1 134 ? 6.331 10.372 -5.515 1.00 79.44 134 ALA A N 1
ATOM 1071 C CA . ALA A 1 134 ? 6.497 11.072 -4.241 1.00 79.44 134 ALA A CA 1
ATOM 1072 C C . ALA A 1 134 ? 5.168 11.193 -3.469 1.00 79.44 134 ALA A C 1
ATOM 1074 O O . ALA A 1 134 ? 5.136 11.006 -2.253 1.00 79.44 134 ALA A O 1
ATOM 1075 N N . LEU A 1 135 ? 4.061 11.437 -4.182 1.00 77.06 135 LEU A N 1
ATOM 1076 C CA . LEU A 1 135 ? 2.717 11.481 -3.593 1.00 77.06 135 LEU A CA 1
ATOM 1077 C C . LEU A 1 135 ? 2.280 10.108 -3.067 1.00 77.06 135 LEU A C 1
ATOM 1079 O O . LEU A 1 135 ? 1.796 10.018 -1.944 1.00 77.06 135 LEU A O 1
ATOM 1083 N N . VAL A 1 136 ? 2.516 9.044 -3.842 1.00 79.50 136 VAL A N 1
ATOM 1084 C CA . VAL A 1 136 ? 2.196 7.658 -3.455 1.00 79.50 136 VAL A CA 1
ATOM 1085 C C . VAL A 1 136 ? 2.993 7.249 -2.216 1.00 79.50 136 VAL A C 1
ATOM 1087 O O . VAL A 1 136 ? 2.429 6.741 -1.252 1.00 79.50 136 VAL A O 1
ATOM 1090 N N . LYS A 1 137 ? 4.297 7.546 -2.192 1.00 86.00 137 LYS A N 1
ATOM 1091 C CA . LYS A 1 137 ? 5.153 7.304 -1.028 1.00 86.00 137 LYS A CA 1
ATOM 1092 C C . LYS A 1 137 ? 4.662 8.062 0.204 1.00 86.00 137 LYS A C 1
ATOM 1094 O O . LYS A 1 137 ? 4.661 7.499 1.295 1.00 86.00 137 LYS A O 1
ATOM 1099 N N . SER A 1 138 ? 4.289 9.332 0.048 1.00 87.25 138 SER A N 1
ATOM 1100 C CA . SER A 1 138 ? 3.802 10.146 1.163 1.00 87.25 138 SER A CA 1
ATOM 1101 C C . SER A 1 138 ? 2.503 9.594 1.744 1.00 87.25 138 SER A C 1
ATOM 1103 O O . SER A 1 138 ? 2.344 9.607 2.961 1.00 87.25 138 SER A O 1
ATOM 1105 N N . ASP A 1 139 ? 1.591 9.123 0.894 1.00 87.69 139 ASP A N 1
ATOM 1106 C CA . ASP A 1 139 ? 0.328 8.526 1.326 1.00 87.69 139 ASP A CA 1
ATOM 1107 C C . ASP A 1 139 ? 0.568 7.234 2.123 1.00 87.69 139 ASP A C 1
ATOM 1109 O O . ASP A 1 139 ? 0.185 7.137 3.291 1.00 87.69 139 ASP A O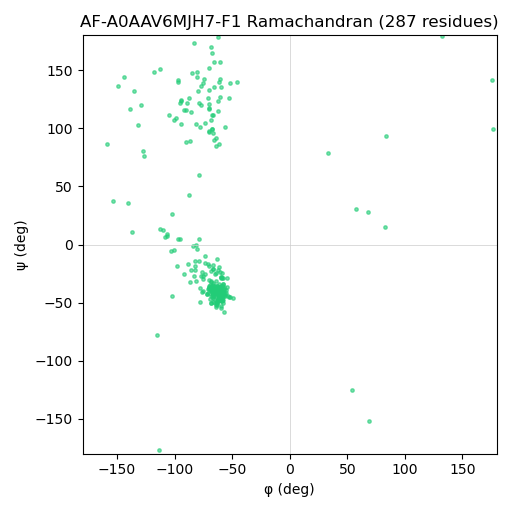 1
ATOM 1113 N N . ILE A 1 140 ? 1.325 6.293 1.550 1.00 92.25 140 ILE A N 1
ATOM 1114 C CA . ILE A 1 140 ? 1.672 5.025 2.208 1.00 92.25 140 ILE A CA 1
ATOM 1115 C C . ILE A 1 140 ? 2.423 5.280 3.520 1.00 92.25 140 ILE A C 1
ATOM 1117 O O . ILE A 1 140 ? 2.058 4.736 4.562 1.00 92.25 140 ILE A O 1
ATOM 1121 N N . GLY A 1 141 ? 3.447 6.137 3.491 1.00 94.88 141 GLY A N 1
ATOM 1122 C CA . GLY A 1 141 ? 4.235 6.480 4.674 1.00 94.88 141 GLY A CA 1
ATOM 1123 C C . GLY A 1 141 ? 3.398 7.145 5.769 1.00 94.88 141 GLY A C 1
ATOM 1124 O O . GLY A 1 141 ? 3.597 6.856 6.946 1.00 94.88 141 GLY A O 1
ATOM 1125 N N . GLY A 1 142 ? 2.429 7.986 5.399 1.00 95.62 142 GLY A N 1
ATOM 1126 C CA . GLY A 1 142 ? 1.494 8.601 6.341 1.00 95.62 142 GLY A CA 1
ATOM 1127 C C . GLY A 1 142 ? 0.564 7.584 7.007 1.00 95.62 142 GLY A C 1
ATOM 1128 O O . GLY A 1 142 ? 0.343 7.658 8.218 1.00 95.62 142 GLY A O 1
ATOM 1129 N N . ASN A 1 143 ? 0.058 6.612 6.244 1.00 97.12 143 ASN A N 1
ATOM 1130 C CA . ASN A 1 143 ? -0.778 5.533 6.775 1.00 97.12 143 ASN A CA 1
ATOM 1131 C C . ASN A 1 143 ? 0.011 4.613 7.720 1.00 97.12 143 ASN A C 1
ATOM 1133 O O . ASN A 1 143 ? -0.473 4.302 8.807 1.00 97.12 143 ASN A O 1
ATOM 1137 N N . ILE A 1 144 ? 1.250 4.259 7.364 1.00 98.12 144 ILE A N 1
ATOM 1138 C CA . ILE A 1 144 ? 2.157 3.497 8.237 1.00 98.12 144 ILE A CA 1
ATOM 1139 C C . ILE A 1 144 ? 2.418 4.265 9.537 1.00 98.12 144 ILE A C 1
ATOM 1141 O O . ILE A 1 144 ? 2.152 3.742 10.616 1.00 98.12 144 ILE A O 1
ATOM 1145 N N . ALA A 1 145 ? 2.869 5.520 9.445 1.00 97.75 145 ALA A N 1
ATOM 1146 C CA . ALA A 1 145 ? 3.222 6.326 10.614 1.00 97.75 145 ALA A CA 1
ATOM 1147 C C . ALA A 1 145 ? 2.046 6.491 11.587 1.00 97.75 145 ALA A C 1
ATOM 1149 O O . ALA A 1 145 ? 2.237 6.534 12.804 1.00 97.75 145 ALA A O 1
ATOM 1150 N N . ARG A 1 146 ? 0.815 6.558 11.069 1.00 97.88 146 ARG A N 1
ATOM 1151 C CA . ARG A 1 146 ? -0.404 6.595 11.882 1.00 97.88 146 ARG A CA 1
ATOM 1152 C C . ARG A 1 146 ? -0.586 5.318 12.703 1.00 97.88 146 ARG A C 1
ATOM 1154 O O . ARG A 1 146 ? -0.793 5.407 13.912 1.00 97.88 146 ARG A O 1
ATOM 1161 N N . LEU A 1 147 ? -0.494 4.156 12.057 1.00 98.62 147 LEU A N 1
ATOM 1162 C CA . LEU A 1 147 ? -0.640 2.852 12.712 1.00 98.62 147 LEU A CA 1
ATOM 1163 C C . LEU A 1 147 ? 0.488 2.622 13.730 1.00 98.62 147 LEU A C 1
ATOM 1165 O O . LEU A 1 147 ? 0.226 2.216 14.861 1.00 98.62 147 LEU A O 1
ATOM 1169 N N . GLU A 1 148 ? 1.726 2.980 13.379 1.00 98.44 148 GLU A N 1
ATOM 1170 C CA . GLU A 1 148 ? 2.882 2.916 14.283 1.00 98.44 148 GLU A CA 1
ATOM 1171 C C . GLU A 1 148 ? 2.740 3.838 15.495 1.00 98.44 148 GLU A C 1
ATOM 1173 O O . GLU A 1 148 ? 3.107 3.462 16.612 1.00 98.44 148 GLU A O 1
ATOM 1178 N N . SER A 1 149 ? 2.195 5.041 15.294 1.00 98.38 149 SER A N 1
ATOM 1179 C CA . SER A 1 149 ? 1.955 5.985 16.388 1.00 98.38 149 SER A CA 1
ATOM 1180 C C . SER A 1 149 ? 0.973 5.400 17.396 1.00 98.38 149 SER A C 1
ATOM 1182 O O . SER A 1 149 ? 1.230 5.472 18.595 1.00 98.38 149 SER A O 1
ATOM 1184 N N . LYS A 1 150 ? -0.114 4.766 16.931 1.00 98.25 150 LYS A N 1
ATOM 1185 C CA . LYS A 1 150 ? -1.075 4.094 17.815 1.00 98.25 150 LYS A CA 1
ATOM 1186 C C . LYS A 1 150 ? -0.454 2.880 18.504 1.00 98.25 150 LYS A C 1
ATOM 1188 O O . LYS A 1 150 ? -0.555 2.786 19.725 1.00 98.25 150 LYS A O 1
ATOM 1193 N N . TYR A 1 151 ? 0.256 2.026 17.768 1.00 98.56 151 TYR A N 1
ATOM 1194 C CA . TYR A 1 151 ? 0.999 0.896 18.335 1.00 98.56 151 TYR A CA 1
ATOM 1195 C C . TYR A 1 151 ? 1.932 1.326 19.475 1.00 98.56 151 TYR A C 1
ATOM 1197 O O . TYR A 1 151 ? 1.935 0.729 20.548 1.00 98.56 151 TYR A O 1
ATOM 1205 N N . SER A 1 152 ? 2.669 2.421 19.278 1.00 98.31 152 SER A N 1
ATOM 1206 C CA . SER A 1 152 ? 3.642 2.929 20.252 1.00 98.31 152 SER A CA 1
ATOM 1207 C C . SER A 1 152 ? 3.008 3.433 21.552 1.00 98.31 152 SER A C 1
ATOM 1209 O O . SER A 1 152 ? 3.714 3.553 22.550 1.00 98.31 152 SER A O 1
ATOM 1211 N N . THR A 1 153 ? 1.699 3.716 21.570 1.00 98.44 153 THR A N 1
ATOM 1212 C CA . THR A 1 153 ? 1.004 4.111 22.807 1.00 98.44 153 THR A CA 1
ATOM 1213 C C . THR A 1 153 ? 0.889 2.960 23.800 1.00 98.44 153 THR A C 1
ATOM 1215 O O . THR A 1 153 ? 0.981 3.195 25.002 1.00 98.44 153 THR A O 1
ATOM 1218 N N . ASN A 1 154 ? 0.715 1.730 23.307 1.00 98.19 154 ASN A N 1
ATOM 1219 C CA . ASN A 1 154 ? 0.647 0.531 24.133 1.00 98.19 154 ASN A CA 1
ATOM 1220 C C . ASN A 1 154 ? 0.962 -0.730 23.295 1.00 98.19 154 ASN A C 1
ATOM 1222 O O . ASN A 1 154 ? 0.045 -1.368 22.773 1.00 98.19 154 ASN A O 1
ATOM 1226 N N . PRO A 1 155 ? 2.248 -1.102 23.136 1.00 98.00 155 PRO A N 1
ATOM 1227 C CA . PRO A 1 155 ? 2.645 -2.213 22.267 1.00 98.00 155 PRO A CA 1
ATOM 1228 C C . PRO A 1 155 ? 2.046 -3.574 22.632 1.00 98.00 155 PRO A C 1
ATOM 1230 O O . PRO A 1 155 ? 1.875 -4.406 21.747 1.00 98.00 155 PRO A O 1
ATOM 1233 N N . SER A 1 156 ? 1.739 -3.818 23.912 1.00 97.62 156 SER A N 1
ATOM 1234 C CA . SER A 1 156 ? 1.114 -5.075 24.340 1.00 97.62 156 SER A CA 1
ATOM 1235 C C . SER A 1 156 ? -0.368 -5.132 23.974 1.00 97.62 156 SER A C 1
ATOM 1237 O O . SER A 1 156 ? -0.834 -6.175 23.531 1.00 97.62 156 SER A O 1
ATOM 1239 N N . GLU A 1 157 ? -1.094 -4.020 24.111 1.00 97.81 157 GLU A N 1
ATOM 1240 C CA . GLU A 1 157 ? -2.508 -3.914 23.718 1.00 97.81 157 GLU A CA 1
ATOM 1241 C C . GLU A 1 157 ? -2.685 -3.940 22.197 1.00 97.81 157 GLU A C 1
ATOM 1243 O O . GLU A 1 157 ? -3.624 -4.545 21.696 1.00 97.81 157 GLU A O 1
ATOM 1248 N N . PHE A 1 158 ? -1.767 -3.322 21.452 1.00 98.50 158 PHE A N 1
ATOM 1249 C CA . PHE A 1 158 ? -1.839 -3.221 19.991 1.00 98.50 158 PHE A CA 1
ATOM 1250 C C . PHE A 1 158 ? -0.907 -4.202 19.273 1.00 98.50 158 PHE A C 1
ATOM 1252 O O . PHE A 1 158 ? -0.475 -3.941 18.147 1.00 98.50 158 PHE A O 1
ATOM 1259 N N . ASN A 1 159 ? -0.571 -5.326 19.912 1.00 98.44 159 ASN A N 1
ATOM 1260 C CA . ASN A 1 159 ? 0.344 -6.319 19.349 1.00 98.44 159 ASN A CA 1
ATOM 1261 C C . ASN A 1 159 ? -0.191 -6.926 18.040 1.00 98.44 159 ASN A C 1
ATOM 1263 O O . ASN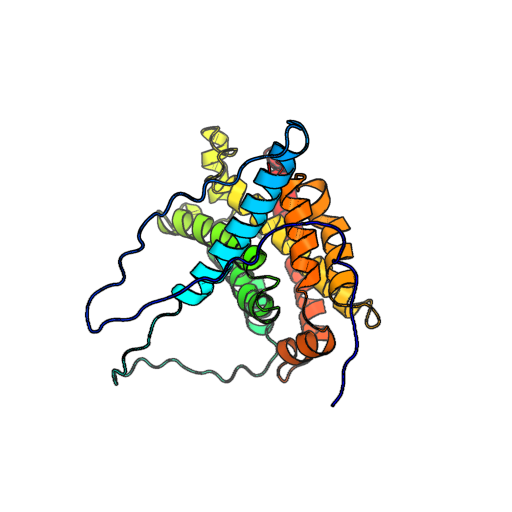 A 1 159 ? 0.580 -7.137 17.101 1.00 98.44 159 ASN A O 1
ATOM 1267 N N . TYR A 1 160 ? -1.504 -7.150 17.953 1.00 98.81 160 TYR A N 1
ATOM 1268 C CA . TYR A 1 160 ? -2.163 -7.656 16.751 1.00 98.81 160 TYR A CA 1
ATOM 1269 C C . TYR A 1 160 ? -2.763 -6.521 15.922 1.00 98.81 160 TYR A C 1
ATOM 1271 O O . TYR A 1 160 ? -3.339 -5.568 16.451 1.00 98.81 160 TYR A O 1
ATOM 1279 N N . LEU A 1 161 ? -2.663 -6.642 14.597 1.00 98.81 161 LEU A N 1
ATOM 1280 C CA . LEU A 1 161 ? -2.986 -5.567 13.655 1.00 98.81 161 LEU A CA 1
ATOM 1281 C C . LEU A 1 161 ? -4.420 -5.056 13.814 1.00 98.81 161 LEU A C 1
ATOM 1283 O O . LEU A 1 161 ? -4.678 -3.856 13.733 1.00 98.81 161 LEU A O 1
ATOM 1287 N N . TYR A 1 162 ? -5.358 -5.965 14.063 1.00 98.62 162 TYR A N 1
ATOM 1288 C CA . TYR A 1 162 ? -6.778 -5.637 14.155 1.00 98.62 162 TYR A CA 1
ATOM 1289 C C . TYR A 1 162 ? -7.170 -5.019 15.500 1.00 98.62 162 TYR A C 1
ATOM 1291 O O . TYR A 1 162 ? -8.217 -4.373 15.583 1.00 98.62 162 TYR A O 1
ATOM 1299 N N . ASP A 1 163 ? -6.314 -5.098 16.520 1.00 98.50 163 ASP A N 1
ATOM 1300 C CA . ASP A 1 163 ? -6.528 -4.397 17.791 1.00 98.50 163 ASP A CA 1
ATOM 1301 C C . ASP A 1 163 ? -6.337 -2.879 17.647 1.00 98.50 163 ASP A C 1
ATOM 1303 O O . ASP A 1 163 ? -6.858 -2.107 18.447 1.00 98.50 163 ASP A O 1
ATOM 1307 N N . LEU A 1 164 ? -5.694 -2.417 16.567 1.00 98.44 164 LEU A N 1
ATOM 1308 C CA . LEU A 1 164 ? -5.685 -0.998 16.194 1.00 98.44 164 LEU A CA 1
ATOM 1309 C C . LEU A 1 164 ? -7.060 -0.490 15.727 1.00 98.44 164 LEU A C 1
ATOM 1311 O O . LEU A 1 164 ? -7.306 0.715 15.758 1.00 98.44 164 LEU A O 1
ATOM 1315 N N . VAL A 1 165 ? -7.932 -1.390 15.262 1.00 98.44 165 VAL A N 1
ATOM 1316 C CA . VAL A 1 165 ? -9.215 -1.057 14.620 1.00 98.44 165 VAL A CA 1
ATOM 1317 C C . VAL A 1 165 ? -10.391 -1.251 15.567 1.00 98.44 165 VAL A C 1
ATOM 1319 O O . VAL A 1 165 ? -11.260 -0.382 15.637 1.00 98.44 165 VAL A O 1
ATOM 1322 N N . LYS A 1 166 ? -10.424 -2.358 16.322 1.00 98.19 166 LYS A N 1
ATOM 1323 C CA . LYS A 1 166 ? -11.562 -2.715 17.195 1.00 98.19 166 LYS A CA 1
ATOM 1324 C C . LYS A 1 166 ? -12.032 -1.555 18.099 1.00 98.19 166 LYS A C 1
ATOM 1326 O O . LYS A 1 166 ? -13.229 -1.261 18.062 1.00 98.19 166 LYS A O 1
ATOM 1331 N N . PRO A 1 167 ? -11.152 -0.796 18.792 1.00 97.94 167 PRO A N 1
ATOM 1332 C CA . PRO A 1 167 ? -11.597 0.312 19.645 1.00 97.94 167 PRO A CA 1
ATOM 1333 C C . PRO A 1 167 ? -12.275 1.455 18.872 1.00 97.94 167 PRO A C 1
ATOM 1335 O O . PRO A 1 167 ? -13.167 2.138 19.385 1.00 97.94 167 PRO A O 1
ATOM 1338 N N . GLU A 1 168 ? -11.874 1.695 17.622 1.00 98.06 168 GLU A N 1
ATOM 1339 C CA . GLU A 1 168 ? -12.469 2.739 16.779 1.00 98.06 168 GLU A CA 1
ATOM 1340 C C . GLU A 1 168 ? -13.844 2.329 16.239 1.00 98.06 168 GLU A C 1
ATOM 1342 O O . GLU A 1 168 ? -14.708 3.185 16.024 1.00 98.06 168 GLU A O 1
ATOM 1347 N N . ILE A 1 169 ? -14.067 1.026 16.046 1.00 97.94 169 ILE A N 1
ATOM 1348 C CA . ILE A 1 169 ? -15.378 0.468 15.698 1.00 97.94 169 ILE A CA 1
ATOM 1349 C C . ILE A 1 169 ? -16.336 0.620 16.882 1.00 97.94 169 ILE A C 1
ATOM 1351 O O . ILE A 1 169 ? -17.417 1.191 16.723 1.00 97.94 169 ILE A O 1
ATOM 1355 N N . GLU A 1 170 ? -15.918 0.195 18.075 1.00 97.38 170 GLU A N 1
ATOM 1356 C CA . GLU A 1 170 ? -16.716 0.276 19.308 1.00 97.38 170 GLU A CA 1
ATOM 1357 C C . GLU A 1 170 ? -17.101 1.720 19.654 1.00 97.38 170 GLU A C 1
ATOM 1359 O O . GLU A 1 170 ? -18.257 2.014 19.968 1.00 97.38 170 GLU A O 1
ATOM 1364 N N . SER A 1 171 ? -16.152 2.649 19.516 1.00 97.38 171 SER A N 1
ATOM 1365 C CA . SER A 1 171 ? -16.373 4.081 19.761 1.00 97.38 171 SER A CA 1
ATOM 1366 C C . SER A 1 171 ? -17.024 4.832 18.593 1.00 97.38 171 SER A C 1
ATOM 1368 O O . SER A 1 171 ? -17.269 6.034 18.707 1.00 97.38 171 SER A O 1
ATOM 1370 N N . LYS A 1 172 ? -17.327 4.158 17.473 1.00 96.94 172 LYS A N 1
ATOM 1371 C CA . LYS A 1 172 ? -17.900 4.752 16.246 1.00 96.94 172 LYS A CA 1
ATOM 1372 C C . LYS A 1 172 ? -17.049 5.882 15.644 1.00 96.94 172 LYS A C 1
ATOM 1374 O O . LYS A 1 172 ? -17.575 6.786 14.994 1.00 96.94 172 LYS A O 1
ATOM 1379 N N . THR A 1 173 ? -15.733 5.818 15.821 1.00 96.94 173 THR A N 1
ATOM 1380 C CA . THR A 1 173 ? -14.761 6.796 15.300 1.00 96.94 173 THR A CA 1
ATOM 1381 C C . THR A 1 173 ? -13.994 6.300 14.068 1.00 96.94 173 THR A C 1
ATOM 1383 O O . THR A 1 173 ? -13.301 7.083 13.418 1.00 96.94 173 THR A O 1
ATOM 1386 N N . ALA A 1 174 ? -14.180 5.036 13.674 1.00 96.06 174 ALA A N 1
ATOM 1387 C CA . ALA A 1 174 ? -13.457 4.377 12.581 1.00 96.06 174 ALA A CA 1
ATOM 1388 C C . ALA A 1 174 ? -13.509 5.094 11.218 1.00 96.06 174 ALA A C 1
ATOM 1390 O O . ALA A 1 174 ? -12.555 5.012 10.448 1.00 96.06 174 ALA A O 1
ATOM 1391 N N . LYS A 1 175 ? -14.573 5.849 10.916 1.00 94.00 175 LYS A N 1
ATOM 1392 C CA . LYS A 1 175 ? -14.698 6.601 9.650 1.00 94.00 175 LYS A CA 1
ATOM 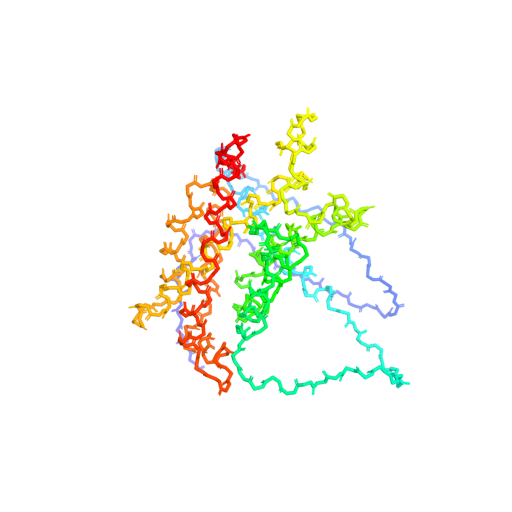1393 C C . LYS A 1 175 ? -13.929 7.929 9.633 1.00 94.00 175 LYS A C 1
ATOM 1395 O O . LYS A 1 175 ? -13.933 8.621 8.616 1.00 94.00 175 LYS A O 1
ATOM 1400 N N . GLY A 1 176 ? -13.306 8.319 10.746 1.00 93.19 176 GLY A N 1
ATOM 1401 C CA . GLY A 1 176 ? -12.519 9.546 10.831 1.00 93.19 176 GLY A CA 1
ATOM 1402 C C . GLY A 1 176 ? -11.328 9.523 9.871 1.00 93.19 176 GLY A C 1
ATOM 1403 O O . GLY A 1 176 ? -10.641 8.515 9.739 1.00 93.19 176 GLY A O 1
ATOM 1404 N N . SER A 1 177 ? -11.028 10.649 9.222 1.00 88.88 177 SER A N 1
ATOM 1405 C CA . SER A 1 177 ? -9.918 10.725 8.258 1.00 88.88 177 SER A CA 1
ATOM 1406 C C . SER A 1 177 ? -8.556 10.396 8.883 1.00 88.88 177 SER A C 1
ATOM 1408 O O . SER A 1 177 ? -7.682 9.874 8.186 1.00 88.88 177 SER A O 1
ATOM 1410 N N . SER A 1 178 ? -8.399 10.639 10.188 1.00 92.19 178 SER A N 1
ATOM 1411 C CA . SER A 1 178 ? -7.214 10.347 11.001 1.00 92.19 178 SER A CA 1
ATOM 1412 C C . SER A 1 178 ? -7.270 9.017 11.763 1.00 92.19 178 SER A C 1
ATOM 1414 O O . SER A 1 178 ? -6.365 8.757 12.551 1.00 92.19 178 SER A O 1
ATOM 1416 N N . SER A 1 179 ? -8.306 8.195 11.572 1.00 97.31 179 SER A N 1
ATOM 1417 C CA . SER A 1 179 ? -8.457 6.918 12.279 1.00 97.31 179 SER A CA 1
ATOM 1418 C C . SER A 1 179 ? -7.428 5.884 11.799 1.00 97.31 179 SER A C 1
ATOM 1420 O O . SER A 1 179 ? -6.969 5.919 10.645 1.00 97.31 179 SER A O 1
ATOM 1422 N N . CYS A 1 180 ? -7.051 4.957 12.675 1.00 98.19 180 CYS A N 1
ATOM 1423 C CA . CYS A 1 180 ? -6.226 3.799 12.337 1.00 98.19 180 CYS A CA 1
ATOM 1424 C C . CYS A 1 180 ? -6.942 2.889 11.343 1.00 98.19 180 CYS A C 1
ATOM 1426 O O . CYS A 1 180 ? -6.314 2.387 10.421 1.00 98.19 180 CYS A O 1
ATOM 1428 N N . THR A 1 181 ? -8.260 2.761 11.451 1.00 98.38 181 THR A N 1
ATOM 1429 C CA . THR A 1 181 ? -9.096 2.004 10.516 1.00 98.38 181 THR A CA 1
ATOM 1430 C C . THR A 1 181 ? -8.969 2.538 9.094 1.00 98.38 181 THR A C 1
ATOM 1432 O O . THR A 1 181 ? -8.707 1.776 8.164 1.00 98.38 181 THR A O 1
ATOM 1435 N N . ASN A 1 182 ? -9.061 3.861 8.922 1.00 96.44 182 ASN A N 1
ATOM 1436 C CA . ASN A 1 182 ? -8.848 4.503 7.628 1.00 96.44 182 ASN A CA 1
ATOM 1437 C C . ASN A 1 182 ? -7.393 4.317 7.161 1.00 96.44 182 ASN A C 1
ATOM 1439 O O . ASN A 1 182 ? -7.153 4.037 5.991 1.00 96.44 182 ASN A O 1
ATOM 1443 N N . GLY A 1 183 ? -6.424 4.403 8.080 1.00 97.62 183 GLY A N 1
ATOM 1444 C CA . GLY A 1 183 ? -5.012 4.144 7.781 1.00 97.62 183 GLY A CA 1
ATOM 1445 C C . GLY A 1 183 ? -4.759 2.724 7.262 1.00 97.62 183 GLY A C 1
ATOM 1446 O O . GLY A 1 183 ? -4.101 2.555 6.239 1.00 97.62 183 GLY A O 1
ATOM 1447 N N . LEU A 1 184 ? -5.322 1.708 7.919 1.00 98.69 184 LEU A N 1
ATOM 1448 C CA . LEU A 1 184 ? -5.191 0.306 7.524 1.00 98.69 184 LEU A CA 1
ATOM 1449 C C . LEU A 1 184 ? -5.867 0.031 6.178 1.00 98.69 184 LEU A C 1
ATOM 1451 O O . LEU A 1 184 ? -5.295 -0.670 5.342 1.00 98.69 184 LEU A O 1
ATOM 1455 N N . LEU A 1 185 ? -7.049 0.605 5.944 1.00 98.44 185 LEU A N 1
ATOM 1456 C CA . LEU A 1 185 ? -7.761 0.471 4.675 1.00 98.44 185 LEU A CA 1
ATOM 1457 C C . LEU A 1 185 ? -6.935 1.008 3.500 1.00 98.44 185 LEU A C 1
ATOM 1459 O O . LEU A 1 185 ? -6.734 0.301 2.510 1.00 98.44 185 LEU A O 1
ATOM 1463 N N . TRP A 1 186 ? -6.452 2.249 3.598 1.00 97.31 186 TRP A N 1
ATOM 1464 C CA . TRP A 1 186 ? -5.688 2.868 2.511 1.00 97.31 186 TRP A CA 1
ATOM 1465 C C . TRP A 1 186 ? -4.311 2.242 2.341 1.00 97.31 186 TRP A C 1
ATOM 1467 O O . TRP A 1 186 ? -3.884 2.048 1.204 1.00 97.31 186 TRP A O 1
ATOM 1477 N N . LEU A 1 187 ? -3.658 1.835 3.433 1.00 98.19 187 LEU A N 1
ATOM 1478 C CA . LEU A 1 187 ? -2.419 1.068 3.353 1.00 98.19 187 LEU A CA 1
ATOM 1479 C C . LEU A 1 187 ? -2.633 -0.254 2.607 1.00 98.19 187 LEU A C 1
ATOM 1481 O O . LEU A 1 187 ? -1.884 -0.545 1.679 1.00 98.19 187 LEU A O 1
ATOM 1485 N N . THR A 1 188 ? -3.672 -1.017 2.957 1.00 98.44 188 THR A N 1
ATOM 1486 C CA . THR A 1 188 ? -3.980 -2.305 2.311 1.00 98.44 188 THR A CA 1
ATOM 1487 C C . THR A 1 188 ? -4.232 -2.119 0.813 1.00 98.44 188 THR A C 1
ATOM 1489 O O . THR A 1 188 ? -3.594 -2.776 -0.003 1.00 98.44 188 THR A O 1
ATOM 1492 N N . ARG A 1 189 ? -5.064 -1.143 0.429 1.00 98.00 189 ARG A N 1
ATOM 1493 C CA . ARG A 1 189 ? -5.355 -0.852 -0.987 1.00 98.00 189 ARG A CA 1
ATOM 1494 C C . ARG A 1 189 ? -4.141 -0.348 -1.770 1.00 98.00 189 ARG A C 1
ATOM 1496 O O . ARG A 1 189 ? -3.994 -0.658 -2.951 1.00 98.00 189 ARG A O 1
ATOM 1503 N N . ALA A 1 190 ? -3.274 0.445 -1.142 1.00 95.94 190 ALA A N 1
ATOM 1504 C CA . ALA A 1 190 ? -2.032 0.887 -1.767 1.00 95.94 190 ALA A CA 1
ATOM 1505 C C . ALA A 1 190 ? -1.057 -0.284 -1.967 1.00 95.94 190 ALA A C 1
ATOM 1507 O O . ALA A 1 190 ? -0.375 -0.349 -2.990 1.00 95.94 190 ALA A O 1
ATOM 1508 N N . MET A 1 191 ? -1.023 -1.229 -1.027 1.00 97.50 191 MET A N 1
ATOM 1509 C CA . MET A 1 191 ? -0.255 -2.461 -1.171 1.00 97.50 191 MET A CA 1
ATOM 1510 C C . MET A 1 191 ? -0.815 -3.374 -2.271 1.00 97.50 191 MET A C 1
ATOM 1512 O O . MET A 1 191 ? -0.016 -3.905 -3.040 1.00 97.50 191 MET A O 1
ATOM 1516 N N . ASP A 1 192 ? -2.141 -3.483 -2.434 1.00 98.19 192 ASP A N 1
ATOM 1517 C CA . ASP A 1 192 ? -2.737 -4.206 -3.573 1.00 98.19 192 ASP A CA 1
ATOM 1518 C C . ASP A 1 192 ? -2.258 -3.628 -4.906 1.00 98.19 192 ASP A C 1
ATOM 1520 O O . ASP A 1 192 ? -1.884 -4.366 -5.816 1.00 98.19 192 ASP A O 1
ATOM 1524 N N . PHE A 1 193 ? -2.245 -2.296 -5.019 1.00 96.31 193 PHE A N 1
ATOM 1525 C CA . PHE A 1 193 ? -1.757 -1.615 -6.214 1.00 96.31 193 PHE A CA 1
ATOM 1526 C C . PHE A 1 193 ? -0.295 -1.961 -6.513 1.00 96.31 193 PHE A C 1
ATOM 1528 O O . PHE A 1 193 ? 0.040 -2.213 -7.668 1.00 96.31 193 PHE A O 1
ATOM 1535 N N . LEU A 1 194 ? 0.574 -1.983 -5.497 1.00 94.94 194 LEU A N 1
ATOM 1536 C CA . LEU A 1 194 ? 1.986 -2.324 -5.683 1.00 94.94 194 LEU A CA 1
ATOM 1537 C C . LEU A 1 194 ? 2.169 -3.788 -6.074 1.00 94.94 194 LEU A C 1
ATOM 1539 O O . LEU A 1 194 ? 2.920 -4.066 -7.004 1.00 94.94 194 LEU A O 1
ATOM 1543 N N . VAL A 1 195 ? 1.457 -4.708 -5.422 1.00 97.38 195 VAL A N 1
ATOM 1544 C CA . VAL A 1 195 ? 1.461 -6.130 -5.791 1.00 97.38 195 VAL A CA 1
ATOM 1545 C C . VAL A 1 195 ? 1.017 -6.306 -7.245 1.00 97.38 195 VAL A C 1
ATOM 1547 O O . VAL A 1 195 ? 1.694 -6.982 -8.017 1.00 97.38 195 VAL A O 1
ATOM 1550 N N . GLU A 1 196 ? -0.075 -5.661 -7.653 1.00 98.12 196 GLU A N 1
ATOM 1551 C CA . GLU A 1 196 ? -0.580 -5.760 -9.025 1.00 98.12 196 GLU A CA 1
ATOM 1552 C C . GLU A 1 196 ? 0.361 -5.106 -10.046 1.00 98.12 196 GLU A C 1
ATOM 1554 O O . GLU A 1 196 ? 0.569 -5.632 -11.138 1.00 98.12 196 GLU A O 1
ATOM 1559 N N . LEU A 1 197 ? 0.985 -3.980 -9.690 1.00 95.00 197 LEU A N 1
ATOM 1560 C CA . LEU A 1 197 ? 2.021 -3.356 -10.508 1.00 95.00 197 LEU A CA 1
ATOM 1561 C C . LEU A 1 197 ? 3.198 -4.311 -10.711 1.00 95.00 197 LEU A C 1
ATOM 1563 O O . LEU A 1 197 ? 3.652 -4.484 -11.839 1.00 95.00 197 LEU A O 1
ATOM 1567 N N . PHE A 1 198 ? 3.684 -4.942 -9.645 1.00 95.44 198 PHE A N 1
ATOM 1568 C CA . PHE A 1 198 ? 4.805 -5.863 -9.744 1.00 95.44 198 PHE A CA 1
ATOM 1569 C C . PHE A 1 198 ? 4.462 -7.107 -10.576 1.00 95.44 198 PHE A C 1
ATOM 1571 O O . PHE A 1 198 ? 5.274 -7.496 -11.413 1.00 95.44 198 PHE A O 1
ATOM 1578 N N . ARG A 1 199 ? 3.244 -7.657 -10.456 1.00 97.50 199 ARG A N 1
ATOM 1579 C CA . ARG A 1 199 ? 2.751 -8.717 -11.358 1.00 97.50 199 ARG A CA 1
ATOM 1580 C C . ARG A 1 199 ? 2.756 -8.281 -12.819 1.00 97.50 199 ARG A C 1
ATOM 1582 O O . ARG A 1 199 ? 3.354 -8.957 -13.649 1.00 97.50 199 ARG A O 1
ATOM 1589 N N . ASN A 1 200 ? 2.192 -7.110 -13.125 1.00 97.56 200 ASN A N 1
ATOM 1590 C CA . ASN A 1 200 ? 2.198 -6.567 -14.487 1.00 97.56 200 ASN A CA 1
ATOM 1591 C C . ASN A 1 200 ? 3.628 -6.386 -15.028 1.00 97.56 200 ASN A C 1
ATOM 1593 O O . ASN A 1 200 ? 3.870 -6.568 -16.221 1.00 97.56 200 ASN A O 1
ATOM 1597 N N . LEU A 1 201 ? 4.587 -6.016 -14.170 1.00 94.56 201 LEU A N 1
ATOM 1598 C CA . LEU A 1 201 ? 5.991 -5.908 -14.563 1.00 94.56 201 LEU A CA 1
ATOM 1599 C C . LEU A 1 201 ? 6.620 -7.276 -14.871 1.00 94.56 201 LEU A C 1
ATOM 1601 O O . LEU A 1 201 ? 7.473 -7.326 -15.752 1.00 94.56 201 LEU A O 1
ATOM 1605 N N . LEU A 1 202 ? 6.205 -8.372 -14.238 1.00 94.62 202 LEU A N 1
ATOM 1606 C CA . LEU A 1 202 ? 6.689 -9.710 -14.602 1.00 94.62 202 LEU A CA 1
ATOM 1607 C C . LEU A 1 202 ? 6.019 -10.252 -15.866 1.00 94.62 202 LEU A C 1
ATOM 1609 O O . LEU A 1 202 ? 6.696 -10.698 -16.791 1.00 94.62 202 LEU A O 1
ATOM 1613 N N . GLU A 1 203 ? 4.691 -10.189 -15.915 1.00 96.56 203 GLU A N 1
ATOM 1614 C CA . GLU A 1 203 ? 3.881 -10.859 -16.939 1.00 96.56 203 GLU A CA 1
ATOM 1615 C C . GLU A 1 203 ? 3.935 -10.155 -18.301 1.00 96.56 203 GLU A C 1
ATOM 1617 O O . GLU A 1 203 ? 3.768 -10.786 -19.346 1.00 96.56 203 GLU A O 1
ATOM 1622 N N . HIS A 1 204 ? 4.181 -8.843 -18.309 1.00 96.38 204 HIS A N 1
ATOM 1623 C CA . HIS A 1 204 ? 4.115 -8.020 -19.513 1.00 96.38 204 HIS A CA 1
ATOM 1624 C C . HIS A 1 204 ? 5.405 -7.231 -19.722 1.00 96.38 204 HIS A C 1
ATOM 1626 O O . HIS A 1 204 ? 5.480 -6.025 -19.462 1.00 96.38 204 HIS A O 1
ATOM 1632 N N . GLN A 1 205 ? 6.449 -7.918 -20.188 1.00 93.44 205 GLN A N 1
ATOM 1633 C CA . GLN A 1 205 ? 7.778 -7.330 -20.402 1.00 93.44 205 GLN A CA 1
ATOM 1634 C C . GLN A 1 205 ? 7.802 -6.225 -21.473 1.00 93.44 205 GLN A C 1
ATOM 1636 O O . GLN A 1 205 ? 8.639 -5.324 -21.413 1.00 93.44 205 GLN A O 1
ATOM 1641 N N . ASP A 1 206 ? 6.852 -6.255 -22.407 1.00 94.56 206 ASP A N 1
ATOM 1642 C CA . ASP A 1 206 ? 6.679 -5.301 -23.506 1.00 94.56 206 ASP A CA 1
ATOM 1643 C C . ASP A 1 206 ? 5.942 -4.012 -23.096 1.00 94.56 206 ASP A C 1
ATOM 1645 O O . ASP A 1 206 ? 5.961 -3.016 -23.824 1.00 94.56 206 ASP A O 1
ATOM 1649 N N . TRP A 1 207 ? 5.287 -3.991 -21.932 1.00 96.69 207 TRP A N 1
ATOM 1650 C CA . TRP A 1 207 ? 4.521 -2.825 -21.498 1.00 96.69 207 TRP A CA 1
ATOM 1651 C C . TRP A 1 207 ? 5.413 -1.686 -21.021 1.00 96.69 207 TRP A C 1
ATOM 1653 O O . TRP A 1 207 ? 6.373 -1.890 -20.280 1.00 96.69 207 TRP A O 1
ATOM 1663 N N . THR A 1 208 ? 5.017 -0.452 -21.339 1.00 94.19 208 THR A N 1
ATOM 1664 C CA . THR A 1 208 ? 5.600 0.742 -20.715 1.00 94.19 208 THR A CA 1
ATOM 1665 C C . THR A 1 208 ? 5.261 0.796 -19.223 1.00 94.19 208 THR A C 1
ATOM 1667 O O . THR A 1 208 ? 4.242 0.259 -18.783 1.00 94.19 208 THR A O 1
ATOM 1670 N N . MET A 1 209 ? 6.074 1.511 -18.438 1.00 92.06 209 MET A N 1
ATOM 1671 C CA . MET A 1 209 ? 5.807 1.708 -17.007 1.00 92.06 209 MET A CA 1
ATOM 1672 C C . MET A 1 209 ? 4.436 2.357 -16.764 1.00 92.06 209 MET A C 1
ATOM 1674 O O . MET A 1 209 ? 3.675 1.927 -15.905 1.00 92.06 209 MET A O 1
ATOM 1678 N N . SER A 1 210 ? 4.089 3.366 -17.571 1.00 92.31 210 SER A N 1
ATOM 1679 C CA . SER A 1 210 ? 2.792 4.043 -17.482 1.00 92.31 210 SER A CA 1
ATOM 1680 C C . SER A 1 210 ? 1.622 3.081 -17.714 1.00 92.31 210 SER A C 1
ATOM 1682 O O . SER A 1 210 ? 0.641 3.138 -16.972 1.00 92.31 210 SER A O 1
ATOM 1684 N N . ARG A 1 211 ? 1.735 2.159 -18.683 1.00 95.56 211 ARG A N 1
ATOM 1685 C CA . ARG A 1 211 ? 0.712 1.132 -18.924 1.00 95.56 211 ARG A CA 1
ATOM 1686 C C . ARG A 1 211 ? 0.602 0.171 -17.741 1.00 95.56 211 ARG A C 1
ATOM 1688 O O . ARG A 1 211 ? -0.496 0.007 -17.224 1.00 95.56 211 ARG A O 1
ATOM 1695 N N . ALA A 1 212 ? 1.719 -0.384 -17.264 1.00 95.94 212 ALA A N 1
ATOM 1696 C CA . ALA A 1 212 ? 1.730 -1.305 -16.122 1.00 95.94 212 ALA A CA 1
ATOM 1697 C C . ALA A 1 212 ? 1.088 -0.691 -14.864 1.00 95.94 212 ALA A C 1
ATOM 1699 O O . ALA A 1 212 ? 0.242 -1.324 -14.228 1.00 95.94 212 ALA A O 1
ATOM 1700 N N . CYS A 1 213 ? 1.415 0.567 -14.556 1.00 93.31 213 CYS A N 1
ATOM 1701 C CA . CYS A 1 213 ? 0.796 1.311 -13.461 1.00 93.31 213 CYS A CA 1
ATOM 1702 C C . CYS A 1 213 ? -0.690 1.602 -13.709 1.00 93.31 213 CYS A C 1
ATOM 1704 O O . CYS A 1 213 ? -1.495 1.480 -12.790 1.00 93.31 213 CYS A O 1
ATOM 1706 N N . THR A 1 214 ? -1.077 2.000 -14.923 1.00 95.06 214 THR A N 1
ATOM 1707 C CA . THR A 1 214 ? -2.474 2.354 -15.232 1.00 95.06 214 THR A CA 1
ATOM 1708 C C . THR A 1 214 ? -3.398 1.142 -15.132 1.00 95.06 214 THR A C 1
ATOM 1710 O O . THR A 1 214 ? -4.487 1.255 -14.566 1.00 95.06 214 THR A O 1
ATOM 1713 N N . GLU A 1 215 ? -2.954 -0.019 -15.610 1.00 97.94 215 GLU A N 1
ATOM 1714 C CA . GLU A 1 215 ? -3.703 -1.275 -15.498 1.00 97.94 215 GLU A CA 1
ATOM 1715 C C . GLU A 1 215 ? -3.814 -1.730 -14.034 1.00 97.94 215 GLU A C 1
ATOM 1717 O O . GLU A 1 215 ? -4.910 -2.043 -13.564 1.00 97.94 215 GLU A O 1
ATOM 1722 N N . ALA A 1 216 ? -2.718 -1.664 -13.267 1.00 97.25 216 ALA A N 1
ATOM 1723 C CA . ALA A 1 216 ? -2.736 -1.970 -11.834 1.00 97.25 216 ALA A CA 1
ATOM 1724 C C . ALA A 1 216 ? -3.694 -1.051 -11.063 1.00 97.25 216 ALA A C 1
ATOM 1726 O O . ALA A 1 216 ? -4.503 -1.508 -10.254 1.00 97.25 216 ALA A O 1
ATOM 1727 N N . TYR A 1 217 ? -3.658 0.250 -11.356 1.00 95.81 217 TYR A N 1
ATOM 1728 C CA . TYR A 1 217 ? -4.562 1.239 -10.777 1.00 95.81 217 TYR A CA 1
ATOM 1729 C C . TYR A 1 217 ? -6.026 0.950 -11.113 1.00 95.81 217 TYR A C 1
ATOM 1731 O O . TYR A 1 217 ? -6.886 1.030 -10.233 1.00 95.81 217 TYR A O 1
ATOM 1739 N N . GLY A 1 218 ? -6.307 0.581 -12.365 1.00 97.69 218 GLY A N 1
ATOM 1740 C CA . GLY A 1 218 ? -7.643 0.215 -12.829 1.00 97.69 218 GLY A CA 1
ATOM 1741 C C . GLY A 1 218 ? -8.245 -0.948 -12.043 1.00 97.69 218 GLY A C 1
ATOM 1742 O O . GLY A 1 218 ? -9.407 -0.865 -11.643 1.00 97.69 218 GLY A O 1
ATOM 1743 N N . LYS A 1 219 ? -7.447 -1.987 -11.776 1.00 98.06 219 LYS A N 1
ATOM 1744 C CA . LYS A 1 219 ? -7.871 -3.185 -11.033 1.00 98.06 219 LYS A CA 1
ATOM 1745 C C . LYS A 1 219 ? -8.031 -2.958 -9.525 1.00 98.06 219 LYS A C 1
ATOM 1747 O O . LYS A 1 219 ? -8.803 -3.670 -8.889 1.00 98.06 219 LYS A O 1
ATOM 1752 N N . THR A 1 220 ? -7.333 -1.977 -8.949 1.00 97.50 220 THR A N 1
ATOM 1753 C CA . THR A 1 220 ? -7.220 -1.820 -7.487 1.00 97.50 220 THR A CA 1
ATOM 1754 C C . THR A 1 220 ? -7.860 -0.524 -6.980 1.00 97.50 220 THR A C 1
ATOM 1756 O O . THR A 1 220 ? -8.971 -0.528 -6.446 1.00 97.50 220 THR A O 1
ATOM 1759 N N . LEU A 1 221 ? -7.177 0.607 -7.153 1.00 95.38 221 LEU A N 1
ATOM 1760 C CA . LEU A 1 221 ? -7.494 1.884 -6.512 1.00 95.38 221 LEU A CA 1
ATOM 1761 C C . LEU A 1 221 ? -8.586 2.686 -7.228 1.00 95.38 221 LEU A C 1
ATOM 1763 O O . LEU A 1 221 ? -9.295 3.460 -6.582 1.00 95.38 221 LEU A O 1
ATOM 1767 N N . LYS A 1 222 ? -8.753 2.515 -8.546 1.00 95.38 222 LYS A N 1
ATOM 1768 C CA . LYS A 1 222 ? -9.626 3.372 -9.368 1.00 95.38 222 LYS A CA 1
ATOM 1769 C C . LYS A 1 222 ? -11.065 3.442 -8.858 1.00 95.38 222 LYS A C 1
ATOM 1771 O O . LYS A 1 222 ? -11.633 4.527 -8.813 1.00 95.38 222 LYS A O 1
ATOM 1776 N N . LYS A 1 223 ? -11.650 2.318 -8.431 1.00 95.69 223 LYS A N 1
ATOM 1777 C CA . LYS A 1 223 ? -13.032 2.285 -7.906 1.00 95.69 223 LYS A CA 1
ATOM 1778 C C . LYS A 1 223 ? -13.215 3.043 -6.583 1.00 95.69 223 LYS A C 1
ATOM 1780 O O . LYS A 1 223 ? -14.337 3.431 -6.248 1.00 95.69 223 LYS A O 1
ATOM 1785 N N . TRP A 1 224 ? -12.126 3.255 -5.845 1.00 94.88 224 TRP A N 1
ATOM 1786 C CA . TRP A 1 224 ? -12.117 3.891 -4.528 1.00 94.88 224 TRP A CA 1
ATOM 1787 C C . TRP A 1 224 ? -11.749 5.372 -4.575 1.00 94.88 224 TRP A C 1
ATOM 1789 O O . TRP A 1 224 ? -12.003 6.099 -3.616 1.00 94.88 224 TRP A O 1
ATOM 1799 N N . HIS A 1 2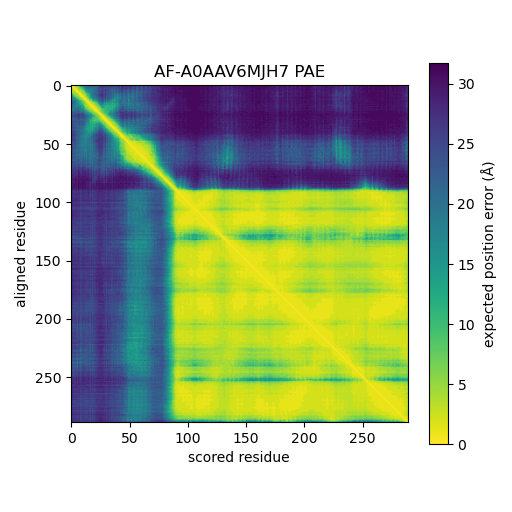25 ? -11.137 5.821 -5.668 1.00 91.81 225 HIS A N 1
ATOM 1800 C CA . HIS A 1 225 ? -10.690 7.195 -5.843 1.00 91.81 225 HIS A CA 1
ATOM 1801 C C . HIS A 1 225 ? -11.805 8.064 -6.427 1.00 91.81 225 HIS A C 1
ATOM 1803 O O . HIS A 1 225 ? -12.334 7.781 -7.501 1.00 91.81 225 HIS A O 1
ATOM 1809 N N . GLY A 1 226 ? -12.112 9.176 -5.755 1.00 90.56 226 GLY A N 1
ATOM 1810 C CA . GLY A 1 226 ? -12.889 10.265 -6.339 1.00 90.56 226 GLY A CA 1
ATOM 1811 C C . GLY A 1 226 ? -12.187 10.911 -7.541 1.00 90.56 226 GLY A C 1
ATOM 1812 O O . GLY A 1 226 ? -11.061 10.561 -7.921 1.00 90.56 226 GLY A O 1
ATOM 1813 N N . TRP A 1 227 ? -12.850 11.892 -8.155 1.00 88.06 227 TRP A N 1
ATOM 1814 C CA . TRP A 1 227 ? -12.347 12.571 -9.356 1.00 88.06 227 TRP A CA 1
ATOM 1815 C C . TRP A 1 227 ? -10.991 13.258 -9.117 1.00 88.06 227 TRP A C 1
ATOM 1817 O O . TRP A 1 227 ? -10.123 13.232 -9.993 1.00 88.06 227 TRP A O 1
ATOM 1827 N N . LEU A 1 228 ? -10.781 13.819 -7.920 1.00 86.62 228 LEU A N 1
ATOM 1828 C CA . LEU A 1 228 ? -9.562 14.538 -7.556 1.00 86.62 228 LEU A CA 1
ATOM 1829 C C . LEU A 1 228 ? -8.363 13.586 -7.457 1.00 86.62 228 LEU A C 1
ATOM 1831 O O . LEU A 1 228 ? -7.324 13.803 -8.088 1.00 86.62 228 LEU A O 1
ATOM 1835 N N . ALA A 1 229 ? -8.527 12.486 -6.722 1.00 86.75 229 ALA A N 1
ATOM 1836 C CA . ALA A 1 229 ? -7.505 11.452 -6.589 1.00 86.75 229 ALA A CA 1
ATOM 1837 C 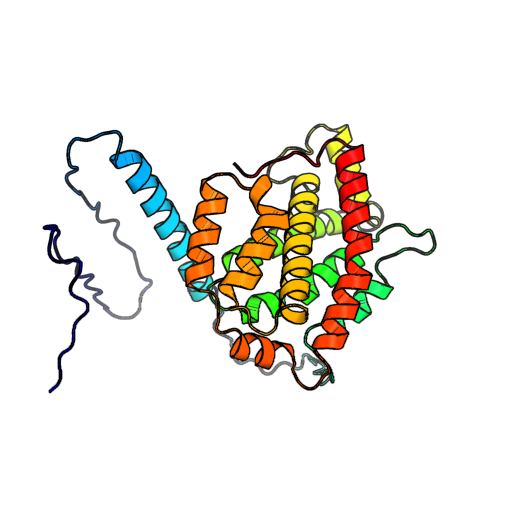C . ALA A 1 229 ? -7.204 10.764 -7.937 1.00 86.75 229 ALA A C 1
ATOM 1839 O O . ALA A 1 229 ? -6.041 10.537 -8.275 1.00 86.75 229 ALA A O 1
ATOM 1840 N N . SER A 1 230 ? -8.230 10.507 -8.755 1.00 88.88 230 SER A N 1
ATOM 1841 C CA . SER A 1 230 ? -8.074 9.928 -10.101 1.00 88.88 230 SER A CA 1
ATOM 1842 C C . SER A 1 230 ? -7.320 10.856 -11.064 1.00 88.88 230 SER A C 1
ATOM 1844 O O . SER A 1 230 ? -6.450 10.420 -11.827 1.00 88.88 230 SER A O 1
ATOM 1846 N N . SER A 1 231 ? -7.602 12.159 -11.004 1.00 88.31 231 SER A N 1
ATOM 1847 C CA . SER A 1 231 ? -6.894 13.170 -11.801 1.00 88.31 231 SER A CA 1
ATOM 1848 C C . SER A 1 231 ? -5.425 13.271 -11.389 1.00 88.31 231 SER A C 1
ATOM 1850 O O . SER A 1 231 ? -4.537 13.328 -12.241 1.00 88.31 231 SER A O 1
ATOM 1852 N N . SER A 1 232 ? -5.158 13.213 -10.083 1.00 85.44 232 SER A N 1
ATOM 1853 C CA . SER A 1 232 ? -3.801 13.242 -9.526 1.00 85.44 232 SER A CA 1
ATOM 1854 C C . SER A 1 232 ? -2.966 12.054 -10.007 1.00 85.44 232 SER A C 1
ATOM 1856 O O . SER A 1 232 ? -1.824 12.234 -10.431 1.00 85.44 232 SER A O 1
ATOM 1858 N N . PHE A 1 233 ? -3.556 10.854 -10.026 1.00 86.50 233 PHE A N 1
ATOM 1859 C CA . PHE A 1 233 ? -2.915 9.660 -10.579 1.00 86.50 233 PHE A CA 1
ATOM 1860 C C . PHE A 1 233 ? -2.562 9.836 -12.063 1.00 86.50 233 PHE A C 1
ATOM 1862 O O . PHE A 1 233 ? -1.436 9.566 -12.474 1.00 86.50 233 PHE A O 1
ATOM 1869 N N . THR A 1 234 ? -3.490 10.366 -12.864 1.00 87.12 234 THR A N 1
ATOM 1870 C CA . THR A 1 234 ? -3.265 10.610 -14.302 1.00 87.12 234 THR A CA 1
ATOM 1871 C C . THR A 1 234 ? -2.074 11.542 -14.544 1.00 87.12 234 THR A C 1
ATOM 1873 O O . THR A 1 234 ? -1.275 11.318 -15.454 1.00 87.12 234 THR A O 1
ATOM 1876 N N . VAL A 1 235 ? -1.919 12.579 -13.717 1.00 85.94 235 VAL A N 1
ATOM 1877 C CA . VAL A 1 235 ? -0.761 13.481 -13.781 1.00 85.94 235 VAL A CA 1
ATOM 1878 C C . VAL A 1 235 ? 0.521 12.763 -13.356 1.00 85.94 235 VAL A C 1
ATOM 1880 O O . VAL A 1 235 ? 1.527 12.881 -14.054 1.00 85.94 235 VAL A O 1
ATOM 1883 N N . ALA A 1 236 ? 0.489 11.980 -12.273 1.00 83.88 236 ALA A N 1
ATOM 1884 C CA . ALA A 1 236 ? 1.638 11.196 -11.816 1.00 83.88 236 ALA A CA 1
ATOM 1885 C C . ALA A 1 236 ? 2.151 10.230 -12.900 1.00 83.88 236 ALA A C 1
ATOM 1887 O O . ALA A 1 236 ? 3.360 10.085 -13.077 1.00 83.88 236 ALA A O 1
ATOM 1888 N N . MET A 1 237 ? 1.254 9.638 -13.696 1.00 87.12 237 MET A N 1
ATOM 1889 C CA . MET A 1 237 ? 1.631 8.739 -14.794 1.00 87.12 237 MET A CA 1
ATOM 1890 C C . MET A 1 237 ? 2.412 9.419 -15.918 1.00 87.12 237 MET A C 1
ATOM 1892 O O . MET A 1 237 ? 3.213 8.755 -16.572 1.00 87.12 237 MET A O 1
ATOM 1896 N N . LYS A 1 238 ? 2.259 10.735 -16.115 1.00 84.50 238 LYS A N 1
ATOM 1897 C CA . LYS A 1 238 ? 3.087 11.499 -17.069 1.00 84.50 238 LYS A CA 1
ATOM 1898 C C . LYS A 1 238 ? 4.537 11.647 -16.611 1.00 84.50 238 LYS A C 1
ATOM 1900 O O . LYS A 1 238 ? 5.396 11.985 -17.416 1.00 84.50 238 LYS A O 1
ATOM 1905 N N . LEU A 1 239 ? 4.789 11.433 -15.323 1.00 83.62 239 LEU A N 1
ATOM 1906 C CA . LEU A 1 239 ? 6.112 11.512 -14.714 1.00 83.62 239 LEU A CA 1
ATOM 1907 C C . LEU A 1 239 ? 6.736 10.127 -14.512 1.00 83.62 239 LEU A C 1
ATOM 1909 O O . LEU A 1 239 ? 7.883 10.059 -14.076 1.00 83.62 239 LEU A O 1
ATOM 1913 N N . ALA A 1 240 ? 5.998 9.046 -14.798 1.00 83.62 240 ALA A N 1
ATOM 1914 C CA . ALA A 1 240 ? 6.455 7.679 -14.583 1.00 83.62 240 ALA A CA 1
ATOM 1915 C C . ALA A 1 240 ? 7.835 7.448 -15.232 1.00 83.62 240 ALA A C 1
ATOM 1917 O O . ALA A 1 240 ? 8.085 7.937 -16.338 1.00 83.62 240 ALA A O 1
ATOM 1918 N N . PRO A 1 241 ? 8.742 6.724 -14.555 1.00 83.75 241 PRO A N 1
ATOM 1919 C CA . PRO A 1 241 ? 10.090 6.515 -15.055 1.00 83.75 241 PRO A CA 1
ATOM 1920 C C . PRO A 1 241 ? 10.084 5.640 -16.312 1.00 83.75 241 PRO A C 1
ATOM 1922 O O . PRO A 1 241 ? 9.129 4.917 -16.603 1.00 83.75 241 PRO A O 1
ATOM 1925 N N . ASP A 1 242 ? 11.211 5.651 -17.021 1.00 88.88 242 ASP A N 1
ATOM 1926 C CA . ASP A 1 242 ? 11.489 4.612 -18.005 1.00 88.88 242 ASP A CA 1
ATOM 1927 C C . ASP A 1 242 ? 11.520 3.235 -17.324 1.00 88.88 242 ASP A C 1
ATOM 1929 O O . ASP A 1 242 ? 12.121 3.063 -16.258 1.00 88.88 242 ASP A O 1
ATOM 1933 N N . ARG A 1 243 ? 10.882 2.249 -17.958 1.00 91.25 243 ARG A N 1
ATOM 1934 C CA . ARG A 1 243 ? 10.758 0.900 -17.407 1.00 91.25 243 ARG A CA 1
ATOM 1935 C C . ARG A 1 243 ? 12.112 0.239 -17.219 1.00 91.25 243 ARG A C 1
ATOM 1937 O O . ARG A 1 243 ? 12.352 -0.330 -16.159 1.00 91.25 243 ARG A O 1
ATOM 1944 N N . LYS A 1 244 ? 12.977 0.292 -18.235 1.00 89.88 244 LYS A N 1
ATOM 1945 C CA . LYS A 1 244 ? 14.274 -0.386 -18.185 1.00 89.88 244 LYS A CA 1
ATOM 1946 C C . LYS A 1 244 ? 15.105 0.177 -17.037 1.00 89.88 244 LYS A C 1
ATOM 1948 O O . LYS A 1 244 ? 15.589 -0.586 -16.213 1.00 89.88 244 LYS A O 1
ATOM 1953 N N . LYS A 1 245 ? 15.179 1.506 -16.922 1.00 86.19 245 LYS A N 1
ATOM 1954 C CA . LYS A 1 245 ? 15.858 2.169 -15.797 1.00 86.19 245 LYS A CA 1
ATOM 1955 C C . LYS A 1 245 ? 15.279 1.762 -14.446 1.00 86.19 245 LYS A C 1
ATOM 1957 O O . LYS A 1 245 ? 16.039 1.582 -13.504 1.00 86.19 245 LYS A O 1
ATOM 1962 N N . PHE A 1 246 ? 13.958 1.641 -14.339 1.00 88.19 246 PHE A N 1
ATOM 1963 C CA . PHE A 1 246 ? 13.330 1.194 -13.101 1.00 88.19 246 PHE A CA 1
ATOM 1964 C C . PHE A 1 246 ? 13.750 -0.235 -12.741 1.00 88.19 246 PHE A C 1
ATOM 1966 O O . PHE A 1 246 ? 14.252 -0.446 -11.638 1.00 88.19 246 PHE A O 1
ATOM 1973 N N . MET A 1 247 ? 13.610 -1.180 -13.678 1.00 89.50 247 MET A N 1
ATOM 1974 C CA . MET A 1 247 ? 13.993 -2.580 -13.474 1.00 89.50 247 MET A CA 1
ATOM 1975 C C . MET A 1 247 ? 15.478 -2.700 -13.116 1.00 89.50 247 MET A C 1
ATOM 1977 O O . MET A 1 247 ? 15.800 -3.303 -12.100 1.00 89.50 247 MET A O 1
ATOM 1981 N N . ASP A 1 248 ? 16.368 -2.026 -13.854 1.00 87.25 248 ASP A N 1
ATOM 1982 C CA . ASP A 1 248 ? 17.815 -2.008 -13.582 1.00 87.25 248 ASP A CA 1
ATOM 1983 C C . ASP A 1 24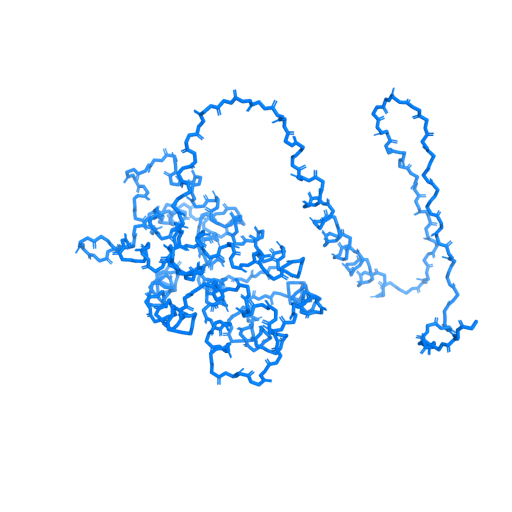8 ? 18.125 -1.569 -12.133 1.00 87.25 248 ASP A C 1
ATOM 1985 O O . ASP A 1 248 ? 19.042 -2.084 -11.495 1.00 87.25 248 ASP A O 1
ATOM 1989 N N . VAL A 1 249 ? 17.352 -0.622 -11.590 1.00 83.50 249 VAL A N 1
ATOM 1990 C CA . VAL A 1 249 ? 17.555 -0.100 -10.234 1.00 83.50 249 VAL A CA 1
ATOM 1991 C C . VAL A 1 249 ? 17.033 -1.051 -9.154 1.00 83.50 249 VAL A C 1
ATOM 1993 O O . VAL A 1 249 ? 17.647 -1.133 -8.088 1.00 83.50 249 VAL A O 1
ATOM 1996 N N . ILE A 1 250 ? 15.912 -1.738 -9.387 1.00 86.56 250 ILE A N 1
ATOM 1997 C CA . ILE A 1 250 ? 15.328 -2.651 -8.391 1.00 86.56 250 ILE A CA 1
ATOM 1998 C C . ILE A 1 250 ? 15.987 -4.034 -8.396 1.00 86.56 250 ILE A C 1
ATOM 2000 O O . ILE A 1 250 ? 15.959 -4.718 -7.371 1.00 86.56 250 ILE A O 1
ATOM 2004 N N . SER A 1 251 ? 16.638 -4.418 -9.497 1.00 87.06 251 SER A N 1
ATOM 2005 C CA . SER A 1 251 ? 17.310 -5.714 -9.603 1.00 87.06 251 SER A CA 1
ATOM 2006 C C . SER A 1 251 ? 18.535 -5.858 -8.712 1.00 87.06 251 SER A C 1
ATOM 2008 O O . SER A 1 251 ? 18.809 -6.953 -8.221 1.00 87.06 251 SER A O 1
ATOM 2010 N N . GLY A 1 252 ? 19.266 -4.768 -8.463 1.00 82.50 252 GLY A N 1
ATOM 2011 C CA . GLY A 1 252 ? 20.514 -4.841 -7.704 1.00 82.50 252 GLY A CA 1
ATOM 2012 C C . GLY A 1 252 ? 21.469 -5.874 -8.315 1.00 82.50 252 GLY A C 1
ATOM 2013 O O . GLY A 1 252 ? 21.776 -5.805 -9.503 1.00 82.50 252 GLY A O 1
ATOM 2014 N N . ASN A 1 253 ? 21.926 -6.828 -7.504 1.00 81.06 253 ASN A N 1
ATOM 2015 C CA . ASN A 1 253 ? 22.765 -7.956 -7.925 1.00 81.06 253 ASN A CA 1
ATOM 2016 C C . ASN A 1 253 ? 22.060 -9.326 -7.814 1.00 81.06 253 ASN A C 1
ATOM 2018 O O . ASN A 1 253 ? 22.736 -10.351 -7.874 1.00 81.06 253 ASN A O 1
ATOM 2022 N N . GLY A 1 254 ? 20.735 -9.350 -7.627 1.00 84.56 254 GLY A N 1
ATOM 2023 C CA . GLY A 1 254 ? 19.952 -10.571 -7.407 1.00 84.56 254 GLY A CA 1
ATOM 2024 C C . GLY A 1 254 ? 18.971 -10.903 -8.537 1.00 84.56 254 GLY A C 1
ATOM 2025 O O . GLY A 1 254 ? 18.897 -10.210 -9.552 1.00 84.56 254 GLY A O 1
ATOM 2026 N N . ASN A 1 255 ? 18.187 -11.969 -8.345 1.00 90.75 255 ASN A N 1
ATOM 2027 C CA . ASN A 1 255 ? 17.110 -12.351 -9.259 1.00 90.75 255 ASN A CA 1
ATOM 2028 C C . ASN A 1 255 ? 15.809 -11.618 -8.891 1.00 90.75 255 ASN A C 1
ATOM 2030 O O . ASN A 1 255 ? 15.001 -12.108 -8.104 1.00 90.75 255 ASN A O 1
ATOM 2034 N N . VAL A 1 256 ? 15.617 -10.433 -9.472 1.00 91.50 256 VAL A N 1
ATOM 2035 C CA . VAL A 1 256 ? 14.448 -9.581 -9.199 1.00 91.50 256 VAL A CA 1
ATOM 2036 C C . VAL A 1 256 ? 13.125 -10.227 -9.560 1.00 91.50 256 VAL A C 1
ATOM 2038 O O . VAL A 1 256 ? 12.130 -9.979 -8.891 1.00 91.50 256 VAL A O 1
ATOM 2041 N N . GLU A 1 257 ? 13.105 -11.043 -10.610 1.00 92.94 257 GLU A N 1
ATOM 2042 C CA . GLU A 1 257 ? 11.871 -11.633 -11.112 1.00 92.94 257 GLU A CA 1
ATOM 2043 C C . GLU A 1 257 ? 11.346 -12.664 -10.112 1.00 92.94 257 GLU A C 1
ATOM 2045 O O . GLU A 1 257 ? 10.192 -12.584 -9.691 1.00 92.94 257 GLU A O 1
ATOM 2050 N N . ALA A 1 258 ? 12.235 -13.540 -9.633 1.00 94.94 258 ALA A N 1
ATOM 2051 C CA . ALA A 1 258 ? 11.915 -14.515 -8.595 1.00 94.94 258 ALA A CA 1
ATOM 2052 C C . ALA A 1 258 ? 11.533 -13.849 -7.262 1.00 94.94 258 ALA A C 1
ATOM 2054 O O . ALA A 1 258 ? 10.611 -14.300 -6.581 1.00 94.94 258 ALA A O 1
ATOM 2055 N N . ASP A 1 259 ? 12.215 -12.769 -6.879 1.00 94.56 259 ASP A N 1
ATOM 2056 C CA . ASP A 1 259 ? 11.917 -12.064 -5.630 1.00 94.56 259 ASP A CA 1
ATOM 2057 C C . ASP A 1 259 ? 10.575 -11.321 -5.692 1.00 94.56 259 ASP A C 1
ATOM 2059 O O . ASP A 1 259 ? 9.818 -11.338 -4.718 1.00 94.56 259 ASP A O 1
ATOM 2063 N N . ILE A 1 260 ? 10.238 -10.718 -6.838 1.00 95.12 260 ILE A N 1
ATOM 2064 C CA . ILE A 1 260 ? 8.915 -10.127 -7.067 1.00 95.12 260 ILE A CA 1
ATOM 2065 C C . ILE A 1 260 ? 7.830 -11.204 -6.990 1.00 95.12 260 ILE A C 1
ATOM 2067 O O . ILE A 1 260 ? 6.813 -10.992 -6.325 1.00 95.12 260 ILE A O 1
ATOM 2071 N N . GLU A 1 261 ? 8.024 -12.344 -7.653 1.00 96.75 261 GLU A N 1
ATOM 2072 C CA . GLU A 1 261 ? 7.059 -13.447 -7.655 1.00 96.75 261 GLU A CA 1
ATOM 2073 C C . GLU A 1 261 ? 6.812 -13.964 -6.229 1.00 96.75 261 GLU A C 1
ATOM 2075 O O . GLU A 1 261 ? 5.664 -14.091 -5.781 1.00 96.75 261 GLU A O 1
ATOM 2080 N N . GLN A 1 262 ? 7.885 -14.184 -5.467 1.00 97.19 262 GLN A N 1
ATOM 2081 C CA . GLN A 1 262 ? 7.793 -14.576 -4.063 1.00 97.19 262 GLN A CA 1
ATOM 2082 C C . GLN A 1 262 ? 7.109 -13.513 -3.204 1.00 97.19 262 GLN A C 1
ATOM 2084 O O . GLN A 1 262 ? 6.288 -13.851 -2.352 1.00 97.19 262 GLN A O 1
ATOM 2089 N N . PHE A 1 263 ? 7.416 -12.233 -3.415 1.00 96.94 263 PHE A N 1
ATOM 2090 C CA . PHE A 1 263 ? 6.795 -11.155 -2.654 1.00 96.94 263 PHE A CA 1
ATOM 2091 C C . PHE A 1 263 ? 5.290 -11.113 -2.927 1.00 96.94 263 PHE A C 1
ATOM 2093 O O . PHE A 1 263 ? 4.489 -11.131 -1.994 1.00 96.94 263 PHE A O 1
ATOM 2100 N N . CYS A 1 264 ? 4.893 -11.137 -4.201 1.00 97.88 264 CYS A N 1
ATOM 2101 C CA . CYS A 1 264 ? 3.489 -11.100 -4.594 1.00 97.88 264 CYS A CA 1
ATOM 2102 C C . CYS A 1 264 ? 2.720 -12.315 -4.059 1.00 97.88 264 CYS A C 1
ATOM 2104 O O . CYS A 1 264 ? 1.615 -12.150 -3.539 1.00 97.88 264 CYS A O 1
ATOM 2106 N N . SER A 1 265 ? 3.286 -13.521 -4.156 1.00 98.19 265 SER A N 1
ATOM 2107 C CA . SER A 1 265 ? 2.639 -14.751 -3.677 1.00 98.19 265 SER A CA 1
ATOM 2108 C C . SER A 1 265 ? 2.507 -14.805 -2.154 1.00 98.19 265 SER A C 1
ATOM 2110 O O . SER A 1 265 ? 1.450 -15.186 -1.658 1.00 98.19 265 SER A O 1
ATOM 2112 N N . LYS A 1 266 ? 3.533 -14.382 -1.405 1.00 98.12 266 LYS A N 1
ATOM 2113 C CA . LYS A 1 266 ? 3.532 -14.440 0.066 1.00 98.12 266 LYS A CA 1
ATOM 2114 C C . LYS A 1 266 ? 2.787 -13.275 0.721 1.00 98.12 266 LYS A C 1
ATOM 2116 O O . LYS A 1 266 ? 2.215 -13.453 1.792 1.00 98.12 266 LYS A O 1
ATOM 2121 N N . PHE A 1 267 ? 2.781 -12.090 0.108 1.00 98.25 267 PHE A N 1
ATOM 2122 C CA . PHE A 1 267 ? 2.156 -10.902 0.697 1.00 98.25 267 PHE A CA 1
ATOM 2123 C C . PHE A 1 267 ? 0.657 -10.790 0.389 1.00 98.25 267 PHE A C 1
ATOM 2125 O O . PHE A 1 267 ? -0.102 -10.329 1.237 1.00 98.25 267 PHE A O 1
ATOM 2132 N N . SER A 1 268 ? 0.202 -11.261 -0.781 1.00 98.44 268 SER A N 1
ATOM 2133 C CA . SER A 1 268 ? -1.222 -11.170 -1.163 1.00 98.44 268 SER A CA 1
ATOM 2134 C C . SER A 1 268 ? -2.191 -11.807 -0.157 1.00 98.44 268 SER A C 1
ATOM 2136 O O . SER A 1 268 ? -3.201 -11.170 0.134 1.00 98.44 268 SER A O 1
ATOM 2138 N N . PRO A 1 269 ? -1.918 -12.994 0.428 1.00 98.62 269 PRO A N 1
ATOM 2139 C CA . PRO A 1 269 ? -2.809 -13.583 1.429 1.00 98.62 269 PRO A CA 1
ATOM 2140 C C . PRO A 1 269 ? -2.999 -12.695 2.667 1.00 98.62 269 PRO A C 1
ATOM 2142 O O . PRO A 1 269 ? -4.104 -12.600 3.191 1.00 98.62 269 PRO A O 1
ATOM 2145 N N . LEU A 1 270 ? -1.954 -11.975 3.093 1.00 98.69 270 LEU A N 1
ATOM 2146 C CA . LEU A 1 270 ? -2.031 -11.043 4.223 1.00 98.69 270 LEU A CA 1
ATOM 2147 C C . LEU A 1 270 ? -2.947 -9.850 3.909 1.00 98.69 270 LEU A C 1
ATOM 2149 O O . LEU A 1 270 ? -3.709 -9.404 4.767 1.00 98.69 270 LEU A O 1
ATOM 2153 N N . LEU A 1 271 ? -2.897 -9.346 2.673 1.00 98.75 271 LEU A N 1
ATOM 2154 C CA . LEU A 1 271 ? -3.795 -8.284 2.212 1.00 98.75 271 LEU A CA 1
ATOM 2155 C C . LEU A 1 271 ? -5.239 -8.785 2.101 1.00 98.75 271 LEU A C 1
ATOM 2157 O O . LEU A 1 271 ? -6.164 -8.081 2.499 1.00 98.75 271 LEU A O 1
ATOM 2161 N N . GLU A 1 272 ? -5.442 -10.014 1.623 1.00 98.75 272 GLU A N 1
ATOM 2162 C CA . GLU A 1 272 ? -6.765 -10.638 1.554 1.00 98.75 272 GLU A CA 1
ATOM 2163 C C . GLU A 1 272 ? -7.402 -10.777 2.945 1.00 98.75 272 GLU A C 1
ATOM 2165 O O . GLU A 1 272 ? -8.589 -10.494 3.115 1.00 98.75 272 GLU A O 1
ATOM 2170 N N . GLU A 1 273 ? -6.623 -11.154 3.959 1.00 98.75 273 GLU A N 1
ATOM 2171 C CA . GLU A 1 273 ? -7.087 -11.180 5.348 1.00 98.75 273 GLU A CA 1
ATOM 2172 C C . GLU A 1 273 ? -7.480 -9.789 5.856 1.00 98.75 273 GLU A C 1
ATOM 2174 O O . GLU A 1 273 ? -8.544 -9.641 6.461 1.00 98.75 273 GLU A O 1
ATOM 2179 N N . ASN A 1 274 ? -6.692 -8.753 5.544 1.00 98.81 274 ASN A N 1
ATOM 2180 C CA . ASN A 1 274 ? -7.052 -7.375 5.884 1.00 98.81 274 ASN A CA 1
ATOM 2181 C C . ASN A 1 274 ? -8.370 -6.953 5.229 1.00 98.81 274 ASN A C 1
ATOM 2183 O O . ASN A 1 274 ? -9.212 -6.358 5.903 1.00 98.81 274 ASN A O 1
ATOM 2187 N N . HIS A 1 275 ? -8.581 -7.282 3.951 1.00 98.69 275 HIS A N 1
ATOM 2188 C CA . HIS A 1 275 ? -9.850 -7.015 3.265 1.00 98.69 275 HIS A CA 1
ATOM 2189 C C . HIS A 1 275 ? -11.016 -7.747 3.925 1.00 98.69 275 HIS A C 1
ATOM 2191 O O . HIS A 1 275 ? -12.041 -7.124 4.194 1.00 98.69 275 HIS A O 1
ATOM 2197 N N . LYS A 1 276 ? -10.857 -9.038 4.244 1.00 98.75 276 LYS A N 1
ATOM 2198 C CA . LYS A 1 276 ? -11.885 -9.832 4.942 1.00 98.75 276 LYS A CA 1
ATOM 2199 C C . LYS A 1 276 ? -12.234 -9.224 6.298 1.00 98.75 276 LYS A C 1
ATOM 2201 O O . LYS A 1 276 ? -13.415 -9.087 6.618 1.00 98.75 276 LYS A O 1
ATOM 2206 N N . PHE A 1 277 ? -11.231 -8.819 7.073 1.00 98.69 277 PHE A N 1
ATOM 2207 C CA . PHE A 1 277 ? -11.449 -8.162 8.355 1.00 98.69 277 PHE A CA 1
ATOM 2208 C C . PHE A 1 277 ? -12.170 -6.817 8.190 1.00 98.69 277 PHE A C 1
ATOM 2210 O O . PHE A 1 277 ? -13.202 -6.603 8.826 1.00 98.69 277 PHE A O 1
ATOM 2217 N N . LEU A 1 278 ? -11.690 -5.935 7.307 1.00 98.62 278 LEU A N 1
ATOM 2218 C CA . LEU A 1 278 ? -12.297 -4.620 7.069 1.00 98.62 278 LEU A CA 1
ATOM 2219 C C . LEU A 1 278 ? -13.747 -4.734 6.577 1.00 98.62 278 LEU A C 1
ATOM 2221 O O . LEU A 1 278 ? -14.597 -3.967 7.031 1.00 98.62 278 LEU A O 1
ATOM 2225 N N . ALA A 1 279 ? -14.047 -5.719 5.729 1.00 98.50 279 ALA A N 1
ATOM 2226 C CA . ALA A 1 279 ? -15.409 -6.027 5.300 1.00 98.50 279 ALA A CA 1
ATOM 2227 C C . ALA A 1 279 ? -16.277 -6.540 6.459 1.00 98.50 279 ALA A C 1
ATOM 2229 O O . ALA A 1 279 ? -17.414 -6.098 6.622 1.00 98.50 279 ALA A O 1
ATOM 2230 N N . SER A 1 280 ? -15.733 -7.402 7.328 1.00 98.38 280 SER A N 1
ATOM 2231 C CA . SER A 1 280 ? -16.463 -7.927 8.496 1.00 98.38 280 SER A CA 1
ATOM 2232 C C . SER A 1 280 ? -16.908 -6.839 9.483 1.00 98.38 280 SER A C 1
ATOM 2234 O O . SER A 1 280 ? -17.888 -7.025 10.202 1.00 98.38 280 SER A O 1
ATOM 2236 N N . VAL A 1 281 ? -16.230 -5.684 9.482 1.00 97.69 281 VAL A N 1
ATOM 2237 C CA . VAL A 1 281 ? -16.577 -4.508 10.298 1.00 97.69 281 VAL A CA 1
ATOM 2238 C C . VAL A 1 281 ? -17.202 -3.361 9.484 1.00 97.69 281 VAL A C 1
ATOM 2240 O O . VAL A 1 281 ? -17.391 -2.262 10.008 1.00 97.69 281 VAL A O 1
ATOM 2243 N N . GLY A 1 282 ? -17.542 -3.596 8.210 1.00 97.38 282 GLY A N 1
ATOM 2244 C CA . GLY A 1 282 ? -18.233 -2.645 7.328 1.00 97.38 282 GLY A CA 1
ATOM 2245 C C . GLY A 1 282 ? -17.415 -1.411 6.926 1.00 97.38 282 GLY A C 1
ATOM 2246 O O . GLY A 1 282 ? -17.986 -0.334 6.718 1.00 97.38 282 GLY A O 1
ATOM 2247 N N . MET A 1 283 ? -16.086 -1.530 6.884 1.00 96.75 283 MET A N 1
ATOM 2248 C CA . MET A 1 283 ? -15.142 -0.439 6.590 1.00 96.75 283 MET A CA 1
ATOM 2249 C C . MET A 1 283 ? -14.476 -0.553 5.210 1.00 96.75 283 MET A C 1
ATOM 2251 O O . MET A 1 283 ? -13.607 0.248 4.875 1.00 96.75 283 MET A O 1
ATOM 2255 N N . ASP A 1 284 ? -14.888 -1.511 4.387 1.00 95.88 284 ASP A N 1
ATOM 2256 C CA . ASP A 1 284 ? -14.335 -1.825 3.066 1.00 95.88 284 ASP A CA 1
ATOM 2257 C C . ASP A 1 284 ? -14.852 -0.933 1.925 1.00 95.88 284 ASP A C 1
ATOM 2259 O O . ASP A 1 284 ? -14.186 -0.820 0.898 1.00 95.88 284 ASP A O 1
ATOM 2263 N N . GLU A 1 285 ? -15.977 -0.236 2.109 1.00 94.50 285 GLU A N 1
ATOM 2264 C CA . GLU A 1 285 ? -16.617 0.595 1.070 1.00 94.50 285 GLU A CA 1
ATOM 2265 C C . GLU A 1 285 ? -16.275 2.100 1.145 1.00 94.50 285 GLU A C 1
ATOM 2267 O O . GLU A 1 285 ? -16.803 2.915 0.381 1.00 94.50 285 GLU A O 1
ATOM 2272 N N . LEU A 1 286 ? -15.376 2.517 2.047 1.00 91.50 286 LEU A N 1
ATOM 2273 C CA . LEU A 1 286 ? -14.986 3.931 2.159 1.00 91.50 286 LEU A CA 1
ATOM 2274 C C . LEU A 1 286 ? -14.249 4.400 0.893 1.00 91.50 286 LEU A C 1
ATOM 2276 O O . LEU A 1 286 ? -13.355 3.714 0.395 1.00 91.50 286 LEU A O 1
ATOM 2280 N N . LYS A 1 287 ? -14.593 5.589 0.384 1.00 89.19 287 LYS A N 1
ATOM 2281 C CA . LYS A 1 287 ? -13.977 6.203 -0.806 1.00 89.19 287 LYS A CA 1
ATOM 2282 C C . LYS A 1 287 ? -13.180 7.448 -0.442 1.00 89.19 287 LYS A C 1
ATOM 2284 O O . LYS A 1 287 ? -13.515 8.142 0.515 1.00 89.19 287 LYS A O 1
ATOM 2289 N N . ALA A 1 288 ? -12.143 7.734 -1.225 1.00 80.94 288 ALA A N 1
ATOM 2290 C CA . ALA A 1 288 ? -11.447 9.010 -1.143 1.00 80.94 288 ALA A CA 1
ATOM 2291 C C . ALA A 1 288 ? -12.368 10.090 -1.715 1.00 80.94 288 ALA A C 1
ATOM 2293 O O . ALA A 1 288 ? -12.866 9.947 -2.836 1.00 80.94 288 ALA A O 1
ATOM 2294 N N . SER A 1 289 ? -12.594 11.137 -0.925 1.00 58.91 289 SER A N 1
ATOM 2295 C CA . SER A 1 289 ? -13.284 12.364 -1.335 1.00 58.91 289 SER A CA 1
ATOM 2296 C C . SER A 1 289 ? -12.544 13.087 -2.457 1.00 58.91 289 SER A C 1
ATOM 2298 O O . SER A 1 289 ? -11.299 13.182 -2.357 1.00 58.91 289 SER A O 1
#

Secondary structure (DSSP, 8-state):
----------SS------------SSS----------PPPPS-HHHHHHHHHHHHHHHHHHHHHHHHHHT-------------------S-TTHHHHHHHTTSB-TTSPBBHHHHHHHHHHHHHHHHTTGGGGHHHHHHHHHHHHHHHHHHHH-TTTT-BGGGGTHHHHHTT-TTSTT-HHHHHHHHHHHHHHHHHHHHHHHH-TTS-HHHHHHHHHHHTTTTTB-HHHHHHHHHHHTTPPPHHHHHHHHHTTS-HHHHHHHHHHHHHHHHHHHHHHHHHTT-TT--B-

Radius of gyration: 22.93 Å; Cα contacts (8 Å, |Δi|>4): 251; chains: 1; bounding box: 51×60×60 Å

Nearest PDB structures (foldseek):
  5kdi-assembly2_B  TM=9.058E-01  e=1.500E-11  Homo sapiens
  4nti-assembly2_B  TM=8.860E-01  e=3.080E-09  Arabidopsis thaliana
  4kbr-assembly6_F  TM=8.651E-01  e=1.152E-08  Mus musculus
  4kbr-assembly10_B  TM=8.797E-01  e=1.529E-08  Mus musculus
  4ntg-assembly2_B  TM=8.847E-01  e=3.571E-08  Arabidopsis thaliana

Solvent-accessible surface area (backbone atoms only — not comparable to full-atom values): 16991 Å² total; per-residue (Å²): 141,83,89,86,86,87,87,82,70,95,83,69,98,75,82,88,84,82,86,84,83,84,87,75,82,93,67,84,90,78,83,76,88,73,83,81,84,74,88,78,77,97,47,79,79,56,53,57,57,49,50,52,52,49,49,49,51,47,50,52,49,51,50,53,48,48,61,64,68,66,58,76,84,80,78,92,69,98,67,95,69,85,75,77,75,68,79,73,84,37,30,64,49,49,67,23,56,58,31,55,76,57,18,49,47,98,88,66,47,53,27,27,65,38,46,49,50,27,60,54,41,47,48,68,62,44,59,66,39,41,81,32,30,49,66,59,48,49,51,46,51,49,22,48,52,50,44,51,54,58,27,70,74,41,54,80,75,27,40,37,46,63,53,57,31,52,64,29,58,76,69,71,43,31,86,38,91,85,23,44,39,40,22,52,50,53,38,45,46,53,49,49,27,51,41,41,25,52,49,37,56,68,79,37,77,87,54,51,42,44,53,31,47,51,53,18,33,60,78,50,46,48,87,37,39,27,72,64,53,48,52,51,50,59,55,29,44,79,46,46,46,62,46,67,65,42,51,62,64,47,20,64,83,37,66,38,67,63,47,49,51,51,42,43,66,66,47,46,60,59,46,50,49,51,51,53,52,33,46,76,71,72,57,64,82,71,61,49,113

InterPro domains:
  IPR014830 Glycolipid transfer protein domain [PF08718] (110-251)
  IPR014830 Glycolipid transfer protein domain [PTHR10219] (89-277)

pLDDT: mean 76.53, std 26.02, range [26.02, 98.81]

Organism: NCBI:txid37648

Sequence (289 aa):
MILQSIDAWNMMPYKRVEILVSRRGNGTPKFRREILRTSYCSNPAFSDIFLLYHFLILSIQLSLLRSEISKPHKPQHKGSFLTQRIQMEGTVFAPALEGIQHVKSEAGEILTKPFLEVCKHILPVIDKFGAAMALVKSDIGGNIARLESKYSTNPSEFNYLYDLVKPEIESKTAKGSSSCTNGLLWLTRAMDFLVELFRNLLEHQDWTMSRACTEAYGKTLKKWHGWLASSSFTVAMKLAPDRKKFMDVISGNGNVEADIEQFCSKFSPLLEENHKFLASVGMDELKAS

Foldseek 3Di:
DDDDDDPDPPPDDDDDDDDDDDDDDDDDDDDDPDPDDDDDDPDVVVVVVVVLVVVLVVVLVVLLVVVVVPPDDDDDDPDDDPPPPPVPPFFLLVQLLVLLVVQADPVGFGFQPSVLSSLVSCLVLLCLQPSLCSVVSVLLVLLSVLSVVQCVVPVVQPGTPCSQPVVCLVVVNLLPCSGNNVSLLSNLLSVQLVLQLLVLVLPPVPDWSLRSSVVSCVVTVVLQEDPSRVVSNVVSSVSGDGSVSSCVRRGPNHDNNVSSVSSSVSCVVVSVVSCVSCVVSPNNNHHDD

Mean predicted aligned error: 13.96 Å